Protein AF-A0A0R1E8P0-F1 (afdb_monomer_lite)

InterPro domains:
  IPR002018 Carboxylesterase, type B [PF00135] (19-187)
  IPR029058 Alpha/Beta hydrolase fold [G3DSA:3.40.50.1820] (10-187)
  IPR029058 Alpha/Beta hydrolase fold [SSF53474] (17-187)

pLDDT: mean 90.47, std 16.09, range [31.64, 98.88]

Sequence (187 aa):
MLSNKTIRDFRAHEILDSPTPLPLIVFFFGGGFEKGDPTKELHSPDYFMMRDVVVVTVSYRVGPLGFLSLNDPAVGVPGNAGLKDQLLAMQWIKENAERFNGDPKNVTAFGESAGAASVHYLMLNPRAEGLFQKAILQSGNVLCSWALCSIKNLPHRLAVNLGMESAEHVTDAMVLDFLQKLPGEKL

Structure (mmCIF, N/CA/C/O backbone):
data_AF-A0A0R1E8P0-F1
#
_entry.id   AF-A0A0R1E8P0-F1
#
loop_
_atom_site.group_PDB
_atom_site.id
_atom_site.type_symbol
_atom_site.label_atom_id
_atom_site.label_alt_id
_atom_site.label_comp_id
_atom_site.label_asym_id
_atom_site.label_entity_id
_atom_site.label_seq_id
_atom_site.pdbx_PDB_ins_code
_atom_site.Cartn_x
_atom_site.Cartn_y
_atom_site.Cartn_z
_atom_site.occupancy
_atom_site.B_iso_or_equiv
_atom_site.auth_seq_id
_atom_site.auth_comp_id
_atom_site.auth_asym_id
_atom_site.auth_atom_id
_atom_site.pdbx_PDB_model_num
ATOM 1 N N . MET A 1 1 ? -27.820 -19.616 32.598 1.00 34.56 1 MET A N 1
ATOM 2 C CA . MET A 1 1 ? -28.403 -18.980 31.399 1.00 34.56 1 MET A CA 1
ATOM 3 C C . MET A 1 1 ? -27.273 -18.682 30.429 1.00 34.56 1 MET A C 1
ATOM 5 O O . MET A 1 1 ? -26.657 -17.632 30.513 1.00 34.56 1 MET A O 1
ATOM 9 N N . LEU A 1 2 ? -26.932 -19.660 29.592 1.00 31.64 2 LEU A N 1
ATOM 10 C CA . LEU A 1 2 ? -25.998 -19.485 28.482 1.00 31.64 2 LEU A CA 1
ATOM 11 C C . LEU A 1 2 ? -26.850 -19.021 27.302 1.00 31.64 2 LEU A C 1
ATOM 13 O O . LEU A 1 2 ? -27.697 -19.779 26.832 1.00 31.64 2 LEU A O 1
ATOM 17 N N . SER A 1 3 ? -26.727 -17.753 26.911 1.00 35.44 3 SER A N 1
ATOM 18 C CA . SER A 1 3 ? -27.444 -17.252 25.745 1.00 35.44 3 SER A CA 1
ATOM 19 C C . SER A 1 3 ? -26.802 -17.840 24.491 1.00 35.44 3 SER A C 1
ATOM 21 O O . SER A 1 3 ? -25.624 -17.631 24.205 1.00 35.44 3 SER A O 1
ATOM 23 N N . ASN A 1 4 ? -27.601 -18.612 23.759 1.00 31.84 4 ASN A N 1
ATOM 24 C CA . ASN A 1 4 ? -27.304 -19.064 22.411 1.00 31.84 4 ASN A CA 1
ATOM 25 C C . ASN A 1 4 ? -27.062 -17.836 21.523 1.00 31.84 4 ASN A C 1
ATOM 27 O O . ASN A 1 4 ? -28.011 -17.210 21.053 1.00 31.84 4 ASN A O 1
ATOM 31 N N . LYS A 1 5 ? -25.796 -17.475 21.292 1.00 34.97 5 LYS A N 1
ATOM 32 C CA . LYS A 1 5 ? -25.433 -16.596 20.181 1.00 34.97 5 LYS A CA 1
ATOM 33 C C . LYS A 1 5 ? -25.419 -17.451 18.918 1.00 34.97 5 LYS A C 1
ATOM 35 O O . LYS A 1 5 ? -24.431 -18.098 18.591 1.00 34.97 5 LYS A O 1
ATOM 40 N N . THR A 1 6 ? -26.580 -17.495 18.276 1.00 33.25 6 THR A N 1
ATOM 41 C CA . THR A 1 6 ? -26.799 -17.994 16.921 1.00 33.25 6 THR A CA 1
ATOM 42 C C . THR A 1 6 ? -25.713 -17.452 15.995 1.00 33.25 6 THR A C 1
ATOM 44 O O . THR A 1 6 ? -25.455 -16.247 15.987 1.00 33.25 6 THR A O 1
ATOM 47 N N . ILE A 1 7 ? -25.083 -18.342 15.226 1.00 38.56 7 ILE A N 1
ATOM 48 C CA . ILE A 1 7 ? -24.220 -17.990 14.095 1.00 38.56 7 ILE A CA 1
ATOM 49 C C . ILE A 1 7 ? -25.080 -17.140 13.156 1.00 38.56 7 ILE A C 1
ATOM 51 O O . ILE A 1 7 ? -26.024 -17.650 12.553 1.00 38.56 7 ILE A O 1
ATOM 55 N N . ARG A 1 8 ? -24.828 -15.827 13.121 1.00 37.25 8 ARG A N 1
ATOM 56 C CA . ARG A 1 8 ? -25.512 -14.924 12.198 1.00 37.25 8 ARG A C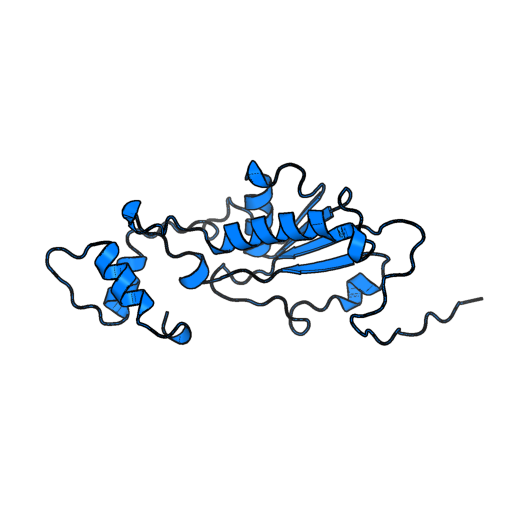A 1
ATOM 57 C C . ARG A 1 8 ? -24.945 -15.171 10.806 1.00 37.25 8 ARG A C 1
ATOM 59 O O . ARG A 1 8 ? -23.736 -15.133 10.599 1.00 37.25 8 ARG A O 1
ATOM 66 N N . ASP A 1 9 ? -25.850 -15.485 9.895 1.00 35.41 9 ASP A N 1
ATOM 67 C CA . ASP A 1 9 ? -25.618 -15.612 8.465 1.00 35.41 9 ASP A CA 1
ATOM 68 C C . ASP A 1 9 ? -25.221 -14.225 7.925 1.00 35.41 9 ASP A C 1
ATOM 70 O O . ASP A 1 9 ? -26.011 -13.280 7.970 1.00 35.41 9 ASP A O 1
ATOM 74 N N . PHE A 1 10 ? -23.961 -14.054 7.521 1.00 48.06 10 PHE A N 1
ATOM 75 C CA . PHE A 1 10 ? -23.413 -12.748 7.152 1.00 48.06 10 PHE A CA 1
ATOM 76 C C . PHE A 1 10 ? -23.774 -12.403 5.705 1.00 48.06 10 PHE A C 1
ATOM 78 O O . PHE A 1 10 ? -23.065 -12.749 4.760 1.00 48.06 10 PHE A O 1
ATOM 85 N N . ARG A 1 11 ? -24.863 -11.652 5.534 1.00 33.72 11 ARG A N 1
ATOM 86 C CA . ARG A 1 11 ? -25.070 -10.811 4.348 1.00 33.72 11 ARG A CA 1
ATOM 87 C C . ARG A 1 11 ? -24.434 -9.446 4.603 1.00 33.72 11 ARG A C 1
ATOM 89 O O . ARG A 1 11 ? -24.612 -8.878 5.675 1.00 33.72 11 ARG A O 1
ATOM 96 N N . ALA A 1 12 ? -23.749 -8.890 3.607 1.00 44.19 12 ALA A N 1
ATOM 97 C CA . ALA A 1 12 ? -23.060 -7.593 3.641 1.00 44.19 12 ALA A CA 1
ATOM 98 C C . ALA A 1 12 ? -23.985 -6.351 3.788 1.00 44.19 12 ALA A C 1
ATOM 100 O O . ALA A 1 12 ? -23.648 -5.266 3.320 1.00 44.19 12 ALA A O 1
ATOM 101 N N . HIS A 1 13 ? -25.166 -6.493 4.400 1.00 41.41 13 HIS A N 1
ATOM 102 C CA . HIS A 1 13 ? -26.216 -5.469 4.429 1.00 41.41 13 HIS A CA 1
ATOM 103 C C . HIS A 1 13 ? -26.799 -5.166 5.817 1.00 41.41 13 HIS A C 1
ATOM 105 O O . HIS A 1 13 ? -27.687 -4.323 5.909 1.00 41.41 13 HIS A O 1
ATOM 111 N N . GLU A 1 14 ? -26.308 -5.780 6.895 1.00 54.47 14 GLU A N 1
ATOM 112 C CA . GLU A 1 14 ? -26.708 -5.391 8.253 1.00 54.47 14 GLU A CA 1
ATOM 113 C C . GLU A 1 14 ? -25.653 -4.464 8.865 1.00 54.47 14 GLU A C 1
ATOM 115 O O . GLU A 1 14 ? -24.508 -4.855 9.085 1.00 54.47 14 GLU A O 1
ATOM 120 N N . ILE A 1 15 ? -26.041 -3.211 9.124 1.00 58.28 15 ILE A N 1
ATOM 121 C CA . ILE A 1 15 ? -25.265 -2.294 9.966 1.00 58.28 15 ILE A CA 1
ATOM 122 C C . ILE A 1 15 ? -25.125 -2.967 11.336 1.00 58.28 15 ILE A C 1
ATOM 124 O O . ILE A 1 15 ? -26.124 -3.406 11.906 1.00 58.28 15 ILE A O 1
ATOM 128 N N . LEU A 1 16 ? -23.896 -3.080 11.847 1.00 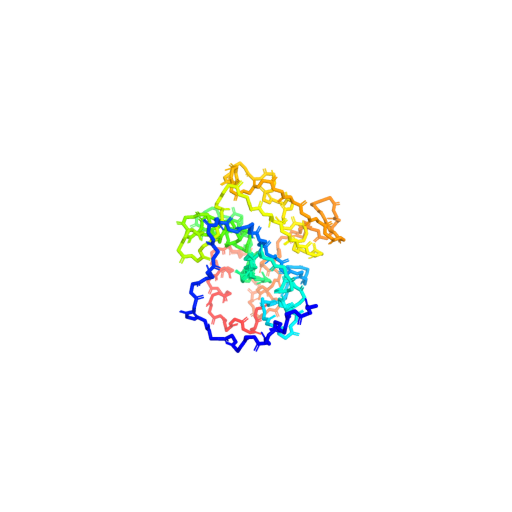66.94 16 LEU A N 1
ATOM 129 C CA . LEU A 1 16 ? -23.634 -3.715 13.139 1.00 66.94 16 LEU A CA 1
ATOM 130 C C . LEU A 1 16 ? -24.419 -2.985 14.234 1.00 66.94 16 LEU A C 1
ATOM 132 O O . LEU A 1 16 ? -24.163 -1.815 14.508 1.00 66.94 16 LEU A O 1
ATOM 136 N N . ASP A 1 17 ? -25.374 -3.679 14.850 1.00 70.12 17 ASP A N 1
ATOM 137 C CA . ASP A 1 17 ? -26.243 -3.137 15.896 1.00 70.12 17 ASP A CA 1
ATOM 138 C C . ASP A 1 17 ? -25.484 -3.086 17.233 1.00 70.12 17 ASP A C 1
ATOM 140 O O . ASP A 1 17 ? -25.504 -4.025 18.031 1.00 70.12 17 ASP A O 1
ATOM 144 N N . SER A 1 18 ? -24.720 -2.008 17.425 1.00 81.00 18 SER A N 1
ATOM 145 C CA . SER A 1 18 ? -24.004 -1.689 18.662 1.00 81.00 18 SER A CA 1
ATOM 146 C C . SER A 1 18 ? -24.311 -0.245 19.067 1.00 81.00 18 SER A C 1
ATOM 148 O O . SER A 1 18 ? -24.234 0.642 18.213 1.00 81.00 18 SER A O 1
ATOM 150 N N . PRO A 1 19 ? -24.607 0.024 20.356 1.00 82.56 19 PRO A N 1
ATOM 151 C CA . PRO A 1 19 ? -24.938 1.365 20.844 1.00 82.56 19 PRO A CA 1
ATOM 152 C C . PRO A 1 19 ? -23.750 2.335 20.805 1.00 82.56 19 PRO A C 1
ATOM 154 O O . PRO A 1 19 ? -23.946 3.547 20.874 1.00 82.56 19 PRO A O 1
ATOM 157 N N . THR A 1 20 ? -22.522 1.818 20.713 1.00 90.94 20 THR A N 1
ATOM 158 C CA . THR A 1 20 ? -21.299 2.614 20.567 1.00 90.94 20 THR A CA 1
ATOM 159 C C . THR A 1 20 ? -20.519 2.181 19.326 1.00 90.94 20 THR A C 1
ATOM 161 O O . THR A 1 20 ? -20.434 0.969 19.086 1.00 90.94 20 THR A O 1
ATOM 164 N N . PRO A 1 21 ? -19.895 3.125 18.593 1.00 94.94 21 PRO A N 1
ATOM 165 C CA . PRO A 1 21 ? -19.008 2.804 17.480 1.00 94.94 21 PRO A CA 1
ATOM 166 C C . PRO A 1 21 ? -17.915 1.808 17.883 1.00 94.94 21 PRO A C 1
ATOM 168 O O . PRO A 1 21 ? -17.340 1.896 18.971 1.00 94.94 21 PRO A O 1
ATOM 171 N N . LEU A 1 22 ? -17.654 0.834 17.015 1.00 96.44 22 LEU A N 1
ATOM 172 C CA . LEU A 1 22 ? -16.778 -0.297 17.298 1.00 96.44 22 LEU A CA 1
ATOM 173 C C . LEU A 1 22 ? -15.320 -0.010 16.902 1.00 96.44 22 LEU A C 1
ATOM 175 O O . LEU A 1 22 ? -15.078 0.678 15.907 1.00 96.44 22 LEU A O 1
ATOM 179 N N . PRO A 1 23 ? -14.325 -0.574 17.614 1.00 97.38 23 PRO A N 1
ATOM 180 C CA . PRO A 1 23 ? -12.928 -0.493 17.202 1.00 97.38 23 PRO A CA 1
ATOM 181 C C . PRO A 1 23 ? -12.715 -1.059 15.792 1.00 97.38 23 PRO A C 1
ATOM 183 O O . PRO A 1 23 ? -13.260 -2.111 15.444 1.00 97.38 23 PRO A O 1
ATOM 186 N N . LEU A 1 24 ? -11.876 -0.382 15.010 1.00 98.00 24 LEU A N 1
ATOM 187 C CA . LEU A 1 24 ? -11.520 -0.773 13.647 1.00 98.00 24 LEU A CA 1
ATOM 188 C C . LEU A 1 24 ? -10.178 -1.503 13.622 1.00 98.00 24 LEU A C 1
ATOM 190 O O . LEU A 1 24 ? -9.187 -1.019 14.172 1.00 98.00 24 LEU A O 1
ATOM 194 N N . ILE A 1 25 ? -10.127 -2.638 12.931 1.00 98.31 25 ILE A N 1
ATOM 195 C CA . ILE A 1 25 ? -8.899 -3.357 12.591 1.00 98.31 25 ILE A CA 1
ATOM 196 C C . ILE A 1 25 ? -8.763 -3.330 11.072 1.00 98.31 25 ILE A C 1
ATOM 198 O O . ILE A 1 25 ? -9.569 -3.928 10.363 1.00 98.31 25 ILE A O 1
ATOM 202 N N . VAL A 1 26 ? -7.739 -2.643 10.574 1.00 98.50 26 VAL A N 1
ATOM 203 C CA . VAL A 1 26 ? -7.427 -2.579 9.144 1.00 98.50 26 VAL A CA 1
ATOM 204 C C . VAL A 1 26 ? -6.236 -3.479 8.869 1.00 98.50 26 VAL A C 1
ATOM 206 O O . VAL A 1 26 ? -5.137 -3.216 9.357 1.00 98.50 26 VAL A O 1
ATOM 209 N N . PHE A 1 27 ? -6.468 -4.547 8.114 1.00 98.56 27 PHE A N 1
ATOM 210 C CA . PHE A 1 27 ? -5.477 -5.564 7.809 1.00 98.56 27 PHE A CA 1
ATOM 211 C C . PHE A 1 27 ? -4.876 -5.384 6.411 1.00 98.56 27 PHE A C 1
ATOM 213 O O . PHE A 1 27 ? -5.596 -5.335 5.408 1.00 98.56 27 PHE A O 1
ATOM 220 N N . PHE A 1 28 ? -3.545 -5.360 6.357 1.00 98.62 28 PHE A N 1
ATOM 221 C CA . PHE A 1 28 ? -2.742 -5.394 5.139 1.00 98.62 28 PHE A CA 1
ATOM 222 C C . PHE A 1 28 ? -2.072 -6.763 5.008 1.00 98.62 28 PHE A C 1
ATOM 224 O O . PHE A 1 28 ? -1.298 -7.168 5.880 1.00 98.62 28 PHE A O 1
ATOM 231 N N . PHE A 1 29 ? -2.354 -7.468 3.912 1.00 98.44 29 PHE A N 1
ATOM 232 C CA . PHE A 1 29 ? -1.769 -8.782 3.642 1.00 98.44 29 PHE A CA 1
ATOM 233 C C . PHE A 1 29 ? -0.268 -8.699 3.310 1.00 98.44 29 PHE A C 1
ATOM 235 O O . PHE A 1 29 ? 0.238 -7.649 2.902 1.00 98.44 29 PHE A O 1
ATOM 242 N N . GLY A 1 30 ? 0.441 -9.816 3.511 1.00 98.19 30 GLY A N 1
ATOM 243 C CA . GLY A 1 30 ? 1.868 -9.992 3.220 1.00 98.19 30 GLY A CA 1
ATOM 244 C C . GLY A 1 30 ? 2.159 -10.327 1.753 1.00 98.19 30 GLY A C 1
ATOM 245 O O . GLY A 1 30 ? 1.547 -9.781 0.852 1.00 98.19 30 GLY A O 1
ATOM 246 N N . GLY A 1 31 ? 3.119 -11.219 1.487 1.00 97.31 31 GLY A N 1
ATOM 247 C CA . GLY A 1 31 ? 3.426 -11.661 0.111 1.00 97.31 31 GLY A CA 1
ATOM 248 C C . GLY A 1 31 ? 4.550 -10.894 -0.596 1.00 97.31 31 GLY A C 1
ATOM 249 O O . GLY A 1 31 ? 4.635 -10.882 -1.823 1.00 97.31 31 GLY A O 1
ATOM 250 N N . GLY A 1 32 ? 5.444 -10.281 0.185 1.00 97.12 32 GLY A N 1
ATOM 251 C CA . GLY A 1 32 ? 6.700 -9.691 -0.292 1.00 97.12 32 GLY A CA 1
ATOM 252 C C . GLY A 1 32 ? 6.548 -8.496 -1.230 1.00 97.12 32 GLY A C 1
ATOM 253 O O . GLY A 1 32 ? 7.498 -8.197 -1.935 1.00 97.12 32 GLY A O 1
ATOM 254 N N . PHE A 1 33 ? 5.377 -7.848 -1.256 1.00 97.81 33 PHE A N 1
ATOM 255 C CA . PHE A 1 33 ? 4.999 -6.822 -2.238 1.00 97.81 33 PHE A CA 1
ATOM 256 C C . PHE A 1 33 ? 4.860 -7.320 -3.682 1.00 97.81 33 PHE A C 1
ATOM 258 O O . PHE A 1 33 ? 4.582 -6.514 -4.561 1.00 97.81 33 PHE A O 1
ATOM 265 N N . GLU A 1 34 ? 4.983 -8.625 -3.927 1.00 95.62 34 GLU A N 1
ATOM 266 C CA . GLU A 1 34 ? 4.929 -9.236 -5.264 1.00 95.62 34 GLU A CA 1
ATOM 267 C C . GLU A 1 34 ? 3.592 -9.936 -5.536 1.00 95.62 34 GLU A C 1
ATOM 269 O O . GLU A 1 34 ? 3.150 -10.037 -6.677 1.00 95.62 34 GLU A O 1
ATOM 274 N N . LYS A 1 35 ? 2.931 -10.428 -4.485 1.00 95.19 35 LYS A N 1
ATOM 275 C CA . LYS A 1 35 ? 1.682 -11.193 -4.571 1.00 95.19 35 LYS A CA 1
ATOM 276 C C . LYS A 1 35 ? 0.845 -11.043 -3.304 1.00 95.19 35 LYS A C 1
ATOM 278 O O . LYS A 1 35 ? 1.328 -10.529 -2.301 1.00 95.19 35 LYS A O 1
ATOM 283 N N . GLY A 1 36 ? -0.367 -11.583 -3.345 1.00 95.19 36 GLY A N 1
ATOM 284 C CA . GLY A 1 36 ? -1.297 -11.641 -2.221 1.00 95.19 36 GLY A CA 1
ATOM 285 C C . GLY A 1 36 ? -2.652 -11.056 -2.593 1.00 95.19 36 GLY A C 1
ATOM 286 O O . GLY A 1 36 ? -2.825 -10.486 -3.671 1.00 95.19 36 GLY A O 1
ATOM 287 N N . ASP A 1 37 ? -3.614 -11.226 -1.702 1.00 92.94 37 ASP A N 1
ATOM 288 C CA . ASP A 1 37 ? -4.995 -10.814 -1.900 1.00 92.94 37 ASP A CA 1
ATOM 289 C C . ASP A 1 37 ? -5.667 -10.610 -0.530 1.00 92.94 37 ASP A C 1
ATOM 291 O O . ASP A 1 37 ? -5.156 -11.105 0.471 1.00 92.94 37 ASP A O 1
ATOM 295 N N . PRO A 1 38 ? -6.781 -9.863 -0.433 1.00 93.50 38 PRO A N 1
ATOM 296 C CA . PRO A 1 38 ? -7.481 -9.636 0.833 1.00 93.50 38 PRO A CA 1
ATOM 297 C C . PRO A 1 38 ? -8.616 -10.646 1.079 1.00 93.50 38 PRO A C 1
ATOM 299 O O . PRO A 1 38 ? -9.530 -10.349 1.856 1.00 93.50 38 PRO A O 1
ATOM 302 N N . THR A 1 39 ? -8.644 -11.769 0.354 1.00 92.69 39 THR A N 1
ATOM 303 C CA . THR A 1 39 ? -9.821 -12.639 0.296 1.00 92.69 39 THR A CA 1
ATOM 304 C C . THR A 1 39 ? -10.045 -13.392 1.603 1.00 92.69 39 THR A C 1
ATOM 306 O O . THR A 1 39 ? -9.137 -13.579 2.419 1.00 92.69 39 THR A O 1
ATOM 309 N N . LYS A 1 40 ? -11.286 -13.841 1.817 1.00 90.56 40 LYS A N 1
ATOM 310 C CA . LYS A 1 40 ? -11.661 -14.596 3.016 1.00 90.56 40 LYS A CA 1
ATOM 311 C C . LYS A 1 40 ? -10.936 -15.944 3.073 1.00 90.56 40 LYS A C 1
ATOM 313 O O . LYS A 1 40 ? -10.644 -16.431 4.161 1.00 90.56 40 LYS A O 1
ATOM 318 N N . GLU A 1 41 ? -10.645 -16.530 1.919 1.00 91.88 41 GLU A N 1
ATOM 319 C CA . GLU A 1 41 ? -9.969 -17.813 1.763 1.00 91.88 41 GLU A CA 1
ATOM 320 C C . GLU A 1 41 ? -8.594 -17.810 2.442 1.00 91.88 41 GLU A C 1
ATOM 322 O O . GLU A 1 41 ? -8.240 -18.784 3.105 1.00 91.88 41 GLU A O 1
ATOM 327 N N . LEU A 1 42 ? -7.847 -16.706 2.327 1.00 90.38 42 LEU A N 1
ATOM 328 C CA . LEU A 1 42 ? -6.542 -16.539 2.973 1.00 90.38 42 LEU A CA 1
ATOM 329 C C . LEU A 1 42 ? -6.612 -15.797 4.315 1.00 90.38 42 LEU A C 1
ATOM 331 O O . LEU A 1 42 ? -5.827 -16.078 5.222 1.00 90.38 42 LEU A O 1
ATOM 335 N N . HIS A 1 43 ? -7.529 -14.839 4.447 1.00 91.75 43 HIS A N 1
ATOM 336 C CA . HIS A 1 43 ? -7.570 -13.886 5.558 1.00 91.75 43 HIS A CA 1
ATOM 337 C C . HIS A 1 43 ? -8.951 -13.829 6.208 1.00 91.75 43 HIS A C 1
ATOM 339 O O . HIS A 1 43 ? -9.526 -12.757 6.405 1.00 91.75 43 HIS A O 1
ATOM 345 N N . SER A 1 44 ? -9.496 -15.002 6.541 1.00 92.00 44 SER A N 1
ATOM 346 C CA . SER A 1 44 ? -10.837 -15.095 7.111 1.00 92.00 44 SER A CA 1
ATOM 347 C C . SER A 1 44 ? -10.983 -14.252 8.386 1.00 92.00 44 SER A C 1
ATOM 349 O O . SER A 1 44 ? -10.206 -14.421 9.333 1.00 92.00 44 SER A O 1
ATOM 351 N N . PRO A 1 45 ? -12.009 -13.383 8.467 1.00 91.31 45 PRO A N 1
ATOM 352 C CA . PRO A 1 45 ? -12.263 -12.587 9.658 1.00 91.31 45 PRO A CA 1
ATOM 353 C C . PRO A 1 45 ? -12.977 -13.387 10.759 1.00 91.31 45 PRO A C 1
ATOM 355 O O . PRO A 1 45 ? -13.197 -12.840 11.835 1.00 91.31 45 PRO A O 1
ATOM 358 N N . ASP A 1 46 ? -13.345 -14.654 10.529 1.00 91.56 46 ASP A N 1
ATOM 359 C CA . ASP A 1 46 ? -14.274 -15.413 11.384 1.00 91.56 46 ASP A CA 1
ATOM 360 C C . ASP A 1 46 ? -13.859 -15.434 12.870 1.00 91.56 46 ASP A C 1
ATOM 362 O O . ASP A 1 46 ? -14.702 -15.289 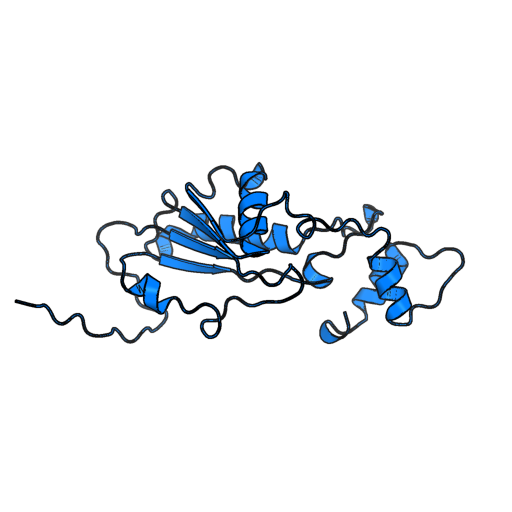13.756 1.00 91.56 46 ASP A O 1
ATOM 366 N N . TYR A 1 47 ? -12.558 -15.529 13.167 1.00 92.75 47 TYR A N 1
ATOM 367 C CA . TYR A 1 47 ? -12.062 -15.475 14.549 1.00 92.75 47 TYR A CA 1
ATOM 368 C C . TYR A 1 47 ? -12.147 -14.077 15.174 1.00 92.75 47 TYR A C 1
ATOM 370 O O . TYR A 1 47 ? -12.422 -13.954 16.369 1.00 92.75 47 TYR A O 1
ATOM 378 N N . PHE A 1 48 ? -11.951 -13.017 14.388 1.00 91.88 48 PHE A N 1
ATOM 379 C CA . PHE A 1 48 ? -12.148 -11.644 14.858 1.00 91.88 48 PHE A CA 1
ATOM 380 C C . PHE A 1 48 ? -13.628 -11.333 15.081 1.00 91.88 48 PHE A C 1
ATOM 382 O O . PHE A 1 48 ? -13.953 -10.635 16.036 1.00 91.88 48 PHE A O 1
ATOM 389 N N . MET A 1 49 ? -14.523 -11.912 14.275 1.00 88.12 49 MET A N 1
ATOM 390 C CA . MET A 1 49 ? -15.978 -11.751 14.414 1.00 88.12 49 MET A CA 1
ATOM 391 C C . MET A 1 49 ? -16.543 -12.378 15.701 1.00 88.12 49 MET A C 1
ATOM 393 O O . MET A 1 49 ? -17.703 -12.166 16.042 1.00 88.12 49 MET A O 1
ATOM 397 N N . MET A 1 50 ? -15.726 -13.096 16.482 1.00 91.44 50 MET A N 1
ATOM 398 C CA . MET A 1 50 ? -16.055 -13.487 17.860 1.00 91.44 50 MET A CA 1
ATOM 399 C C . MET A 1 50 ? -15.933 -12.331 18.874 1.00 91.44 50 MET A C 1
ATOM 401 O O . MET A 1 50 ? -16.072 -12.550 20.085 1.00 91.44 50 MET A O 1
ATOM 405 N N . ARG A 1 51 ? -15.586 -11.126 18.420 1.00 93.06 51 ARG A N 1
ATOM 406 C CA . ARG A 1 51 ? -15.458 -9.898 19.209 1.00 93.06 51 ARG A CA 1
ATOM 407 C C . ARG A 1 51 ? -16.230 -8.774 18.524 1.00 93.06 51 ARG A C 1
ATOM 409 O O . ARG A 1 51 ? -16.434 -8.806 17.316 1.00 93.06 51 ARG A O 1
ATOM 416 N N . ASP A 1 52 ? -16.607 -7.768 19.304 1.00 93.44 52 ASP A N 1
ATOM 417 C CA . ASP A 1 52 ? -17.304 -6.582 18.806 1.00 93.44 52 ASP A CA 1
ATOM 418 C C . ASP A 1 52 ? -16.286 -5.616 18.172 1.00 93.44 52 ASP A C 1
ATOM 420 O O . ASP A 1 52 ? -15.811 -4.670 18.799 1.00 93.44 52 ASP A O 1
ATOM 424 N N . VAL A 1 53 ? -15.881 -5.922 16.939 1.00 94.44 53 VAL A N 1
ATOM 425 C CA . VAL A 1 53 ? -14.914 -5.153 16.144 1.00 94.44 53 VAL A 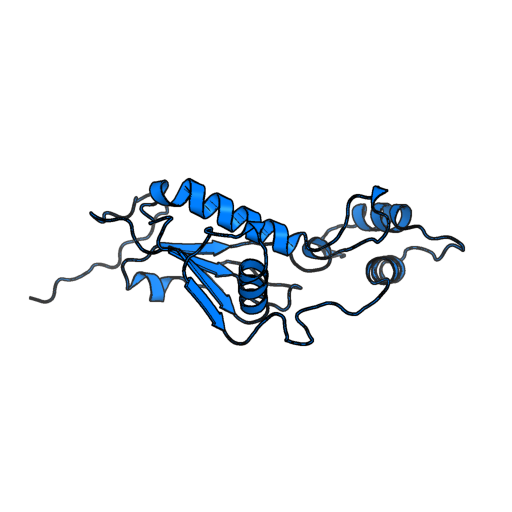CA 1
ATOM 426 C C . VAL A 1 53 ? -15.352 -5.097 14.686 1.00 94.44 53 VAL A C 1
ATOM 428 O O . VAL A 1 53 ? -16.019 -6.005 14.194 1.00 94.44 53 VAL A O 1
ATOM 431 N N . VAL A 1 54 ? -14.913 -4.063 13.971 1.00 95.56 54 VAL A N 1
ATOM 432 C CA . VAL A 1 54 ? -14.988 -4.023 12.507 1.00 95.56 54 VAL A CA 1
ATOM 433 C C . VAL A 1 54 ? -13.631 -4.409 11.937 1.00 95.56 54 VAL A C 1
ATOM 435 O O . VAL A 1 54 ? -12.617 -3.804 12.283 1.00 95.56 54 VAL A O 1
ATOM 438 N N . VAL A 1 55 ? -13.608 -5.398 11.046 1.00 95.88 55 VAL A N 1
ATOM 439 C CA . VAL A 1 55 ? -12.396 -5.809 10.328 1.00 95.88 55 VAL A CA 1
ATOM 440 C C . VAL A 1 55 ? -12.504 -5.384 8.872 1.00 95.88 55 VAL A C 1
ATOM 442 O O . VAL A 1 55 ? -13.490 -5.692 8.208 1.00 95.88 55 VAL A O 1
ATOM 445 N N . VAL A 1 56 ? -11.475 -4.702 8.378 1.00 96.62 56 VAL A N 1
ATOM 446 C CA . VAL A 1 56 ? -11.348 -4.290 6.978 1.00 96.62 56 VAL A CA 1
ATOM 447 C C . VAL A 1 56 ? -10.076 -4.906 6.406 1.00 96.62 56 VAL A C 1
ATOM 449 O O . VAL A 1 56 ? -8.989 -4.630 6.908 1.00 96.62 56 VAL A O 1
ATOM 452 N N . THR A 1 57 ? -10.185 -5.729 5.364 1.00 96.31 57 THR A N 1
ATOM 453 C CA . THR A 1 57 ? -9.030 -6.255 4.619 1.00 96.31 57 THR A CA 1
ATOM 454 C C . THR A 1 57 ? -8.810 -5.412 3.364 1.00 96.31 57 THR A C 1
ATOM 456 O O . THR A 1 57 ? -9.750 -5.123 2.624 1.00 96.31 57 THR A O 1
ATOM 459 N N . VAL A 1 58 ? -7.577 -4.951 3.139 1.00 97.12 58 VAL A N 1
ATOM 460 C CA . VAL A 1 58 ? -7.277 -3.962 2.089 1.00 97.12 58 VAL A CA 1
ATOM 461 C C . VAL A 1 58 ? -6.527 -4.595 0.920 1.00 97.12 58 VAL A C 1
ATOM 463 O O . VAL A 1 58 ? -5.430 -5.121 1.095 1.00 97.12 58 VAL A O 1
ATOM 466 N N . SER A 1 59 ? -7.090 -4.469 -0.287 1.00 97.00 59 SER A N 1
ATOM 467 C CA . SER A 1 59 ? -6.368 -4.666 -1.552 1.00 97.00 59 SER A CA 1
ATOM 468 C C . SER A 1 59 ? -5.408 -3.515 -1.831 1.00 97.00 59 SER A C 1
ATOM 470 O O . SER A 1 59 ? -5.777 -2.350 -1.699 1.00 97.00 59 SER A O 1
ATOM 472 N N . TYR A 1 60 ? -4.211 -3.834 -2.313 1.00 98.56 60 TYR A N 1
ATOM 473 C CA . TYR A 1 60 ? -3.274 -2.865 -2.877 1.00 98.56 60 TYR A CA 1
ATOM 474 C C . TYR A 1 60 ? -2.515 -3.496 -4.047 1.00 98.56 60 TYR A C 1
ATOM 476 O O . TYR A 1 60 ? -2.393 -4.721 -4.117 1.00 98.56 60 TYR A O 1
ATOM 484 N N . ARG A 1 61 ? -2.031 -2.678 -4.991 1.00 98.38 61 ARG A N 1
ATOM 485 C CA . ARG A 1 61 ? -1.257 -3.196 -6.127 1.00 98.38 61 ARG A CA 1
ATOM 486 C C . ARG A 1 61 ? 0.069 -3.797 -5.662 1.00 98.38 61 ARG A C 1
ATOM 488 O O . ARG A 1 61 ? 0.758 -3.221 -4.822 1.00 98.38 61 ARG A O 1
ATOM 495 N N . VAL A 1 62 ? 0.439 -4.914 -6.275 1.00 97.69 62 VAL A N 1
ATOM 496 C CA . VAL A 1 62 ? 1.670 -5.676 -6.024 1.00 97.69 62 VAL A CA 1
ATOM 497 C C . VAL A 1 62 ? 2.501 -5.803 -7.305 1.00 97.69 62 VAL A C 1
ATOM 499 O O . VAL A 1 62 ? 2.046 -5.426 -8.388 1.00 97.69 62 VAL A O 1
ATOM 502 N N . GLY A 1 63 ? 3.732 -6.289 -7.173 1.00 96.06 63 GLY A N 1
ATOM 503 C CA . GLY A 1 63 ? 4.675 -6.500 -8.263 1.00 96.06 63 GLY A CA 1
ATOM 504 C C . GLY A 1 63 ? 5.003 -5.213 -9.023 1.00 96.06 63 GLY A C 1
ATOM 505 O O . GLY A 1 63 ? 4.873 -4.106 -8.478 1.00 96.06 63 GLY A O 1
ATOM 506 N N . PRO A 1 64 ? 5.374 -5.315 -10.311 1.00 95.75 64 PRO A N 1
ATOM 507 C CA . PRO A 1 64 ? 5.631 -4.147 -11.149 1.00 95.75 64 PRO A CA 1
ATOM 508 C C . PRO A 1 64 ? 4.436 -3.186 -11.203 1.00 95.75 64 PRO A C 1
ATOM 510 O O . PRO A 1 64 ? 4.617 -1.973 -11.160 1.00 95.75 64 PRO A O 1
ATOM 513 N N . LEU A 1 65 ? 3.202 -3.694 -11.185 1.00 96.81 65 LEU A N 1
ATOM 514 C CA . LEU A 1 65 ? 1.997 -2.857 -11.215 1.00 96.81 65 LEU A CA 1
ATOM 515 C C . LEU A 1 65 ? 1.860 -1.940 -9.986 1.00 96.81 65 LEU A C 1
ATOM 517 O O . LEU A 1 65 ? 1.256 -0.868 -10.079 1.00 96.81 65 LEU A O 1
ATOM 521 N N . GLY A 1 66 ? 2.408 -2.349 -8.839 1.00 97.38 66 GLY A N 1
ATOM 522 C CA . GLY A 1 66 ? 2.406 -1.567 -7.602 1.00 97.38 66 GLY A CA 1
ATOM 523 C C . GLY A 1 66 ? 3.695 -0.791 -7.340 1.00 97.38 66 GLY A C 1
ATOM 524 O O . GLY A 1 66 ? 3.659 0.240 -6.665 1.00 97.38 66 GLY A O 1
ATOM 525 N N . PHE A 1 67 ? 4.832 -1.262 -7.848 1.00 97.12 67 PHE A N 1
ATOM 526 C CA . PHE A 1 67 ? 6.144 -0.812 -7.375 1.00 97.12 67 PHE A CA 1
ATOM 527 C C . PHE A 1 67 ? 7.141 -0.447 -8.485 1.00 97.12 67 PHE A C 1
ATOM 529 O O . PHE A 1 67 ? 8.286 -0.118 -8.171 1.00 97.12 67 PHE A O 1
ATOM 536 N N . LEU A 1 68 ? 6.726 -0.411 -9.761 1.00 96.00 68 LEU A N 1
ATOM 537 C CA . LEU A 1 68 ? 7.553 0.151 -10.837 1.00 96.00 68 LEU A CA 1
ATOM 538 C C . LEU A 1 68 ? 7.929 1.605 -10.516 1.00 96.00 68 LEU A C 1
ATOM 540 O O . LEU A 1 68 ? 7.063 2.412 -10.175 1.00 96.00 68 LEU A O 1
ATOM 544 N N . SER A 1 69 ? 9.213 1.938 -10.644 1.00 96.12 69 SER A N 1
ATOM 545 C CA . SER A 1 69 ? 9.751 3.275 -10.377 1.00 96.12 69 SER A CA 1
ATOM 546 C C . SER A 1 69 ? 10.735 3.676 -11.468 1.00 96.12 69 SER A C 1
ATOM 548 O O . SER A 1 69 ? 11.733 2.985 -11.673 1.00 96.12 69 SER A O 1
ATOM 550 N N . LEU A 1 70 ? 10.442 4.773 -12.160 1.00 95.50 70 LEU A N 1
ATOM 551 C CA . LEU A 1 70 ? 11.260 5.375 -13.209 1.00 95.50 70 LEU A CA 1
ATOM 552 C C . LEU A 1 70 ? 11.867 6.684 -12.686 1.00 95.50 70 LEU A C 1
ATOM 554 O O . LEU A 1 70 ? 11.272 7.367 -11.850 1.00 95.50 70 LEU A O 1
ATOM 558 N N . ASN A 1 71 ? 13.076 7.004 -13.141 1.00 94.00 71 ASN A N 1
ATOM 559 C CA . ASN A 1 71 ? 13.841 8.146 -12.645 1.00 94.00 71 ASN A CA 1
ATOM 560 C C . ASN A 1 71 ? 13.401 9.457 -13.298 1.00 94.00 71 ASN A C 1
ATOM 562 O O . ASN A 1 71 ? 13.482 10.502 -12.655 1.00 94.00 71 ASN A O 1
ATOM 566 N N . ASP A 1 72 ? 12.966 9.410 -14.560 1.00 95.44 72 ASP A N 1
ATOM 567 C CA . ASP A 1 72 ? 12.468 10.580 -15.273 1.00 95.44 72 ASP A CA 1
ATOM 568 C C . ASP A 1 72 ? 11.146 11.063 -14.644 1.00 95.44 72 ASP A C 1
ATOM 570 O O . ASP A 1 72 ? 10.116 10.389 -14.746 1.00 95.44 72 ASP A O 1
ATOM 574 N N . PRO A 1 73 ? 11.114 12.239 -13.994 1.00 95.25 73 PRO A N 1
ATOM 575 C CA . PRO A 1 73 ? 9.880 12.743 -13.406 1.00 95.25 73 PRO A CA 1
ATOM 576 C C . PRO A 1 73 ? 8.804 13.046 -14.461 1.00 95.25 73 PRO A C 1
ATOM 578 O O . PRO A 1 73 ? 7.622 13.052 -14.116 1.00 95.25 73 PRO A O 1
ATOM 581 N N . ALA A 1 74 ? 9.174 13.269 -15.731 1.00 96.94 74 ALA A N 1
ATOM 582 C CA . ALA A 1 74 ? 8.234 13.596 -16.801 1.00 96.94 74 ALA A CA 1
ATOM 583 C C . ALA A 1 74 ? 7.284 12.438 -17.139 1.00 96.94 74 ALA A C 1
ATOM 585 O O . ALA A 1 74 ? 6.170 12.687 -17.600 1.00 96.94 74 ALA A O 1
ATOM 586 N N . VAL A 1 75 ? 7.678 11.186 -16.870 1.00 96.75 75 VAL A N 1
ATOM 587 C CA . VAL A 1 75 ? 6.814 10.019 -17.116 1.00 96.75 75 VAL A CA 1
ATOM 588 C C . VAL A 1 75 ? 5.817 9.752 -15.985 1.00 96.75 75 VAL A C 1
ATOM 590 O O . VAL A 1 75 ? 4.910 8.940 -16.142 1.00 96.75 75 VAL A O 1
ATOM 593 N N . GLY A 1 76 ? 5.954 10.423 -14.835 1.00 96.38 76 GLY A N 1
ATOM 594 C CA . GLY A 1 76 ? 4.969 10.353 -13.753 1.00 96.38 76 GLY A CA 1
ATOM 595 C C . GLY A 1 76 ? 4.901 9.015 -13.004 1.00 96.38 76 GLY A C 1
ATOM 596 O O . GLY A 1 76 ? 3.898 8.745 -12.342 1.00 96.38 76 GLY A O 1
ATOM 597 N N . VAL A 1 77 ? 5.956 8.190 -13.047 1.00 97.19 77 VAL A N 1
ATOM 598 C CA . VAL A 1 77 ? 6.021 6.882 -12.360 1.00 97.19 77 VAL A CA 1
ATOM 599 C C . VAL A 1 77 ? 7.103 6.879 -11.266 1.00 97.19 77 VAL A C 1
ATOM 601 O O . VAL A 1 77 ? 8.112 6.195 -11.390 1.00 97.19 77 VAL A O 1
ATOM 604 N N . PRO A 1 78 ? 6.922 7.618 -10.154 1.00 95.75 78 PRO A N 1
ATOM 605 C CA . PRO A 1 78 ? 7.939 7.758 -9.105 1.00 95.75 78 PRO A CA 1
ATOM 606 C C . PRO A 1 78 ? 8.003 6.565 -8.126 1.00 95.75 78 PRO A C 1
ATOM 608 O O . PRO A 1 78 ? 8.584 6.685 -7.049 1.00 95.75 78 PRO A O 1
ATOM 611 N N . GLY A 1 79 ? 7.323 5.452 -8.419 1.00 96.00 79 GLY A N 1
ATOM 612 C CA . GLY A 1 79 ? 7.253 4.294 -7.527 1.00 96.00 79 GLY A CA 1
ATOM 613 C C . GLY A 1 79 ? 6.192 4.359 -6.428 1.00 96.00 79 GLY A C 1
ATOM 614 O O . GLY A 1 79 ? 5.417 5.321 -6.295 1.00 96.00 79 GLY A O 1
ATOM 615 N N . ASN A 1 80 ? 6.176 3.289 -5.626 1.00 97.31 80 ASN A N 1
ATOM 616 C CA . ASN A 1 80 ? 5.356 3.112 -4.424 1.00 97.31 80 ASN A CA 1
ATOM 617 C C . ASN A 1 80 ? 3.849 3.314 -4.650 1.00 97.31 80 ASN A C 1
ATOM 619 O O . ASN A 1 80 ? 3.154 3.842 -3.782 1.00 97.31 80 ASN A O 1
ATOM 623 N N . ALA A 1 81 ? 3.333 2.926 -5.817 1.00 98.38 81 ALA A N 1
ATOM 624 C CA . ALA A 1 81 ? 1.909 3.008 -6.117 1.00 98.38 81 ALA A CA 1
ATOM 625 C C . ALA A 1 81 ? 1.085 2.125 -5.160 1.00 98.38 81 ALA A C 1
ATOM 627 O O . ALA A 1 81 ? 0.095 2.604 -4.620 1.00 98.38 81 ALA A O 1
ATOM 628 N N . GLY A 1 82 ? 1.566 0.922 -4.827 1.00 98.50 82 GLY A N 1
ATOM 629 C CA . GLY A 1 82 ? 0.945 0.044 -3.828 1.00 98.50 82 GLY A CA 1
ATOM 630 C C . GLY A 1 82 ? 0.862 0.673 -2.431 1.00 98.50 82 GLY A C 1
ATOM 631 O O . GLY A 1 82 ? -0.190 0.637 -1.801 1.00 98.50 82 GLY A O 1
ATOM 632 N N . LEU A 1 83 ? 1.917 1.352 -1.957 1.00 98.62 83 LEU A N 1
ATOM 633 C CA . LEU A 1 83 ? 1.866 2.075 -0.672 1.00 98.62 83 LEU A CA 1
ATOM 634 C C . LEU A 1 83 ? 0.922 3.289 -0.721 1.00 98.62 83 LEU A C 1
ATOM 636 O O . LEU A 1 83 ? 0.297 3.636 0.280 1.00 98.62 83 LEU A O 1
ATOM 640 N N . LYS A 1 84 ? 0.804 3.949 -1.880 1.00 98.75 84 LYS A N 1
ATOM 641 C CA . LYS A 1 84 ? -0.168 5.037 -2.080 1.00 98.75 84 LYS A CA 1
ATOM 642 C C . LYS A 1 84 ? -1.603 4.511 -2.065 1.00 98.75 84 LYS A C 1
ATOM 644 O O . LYS A 1 84 ? -2.458 5.181 -1.494 1.00 98.75 84 LYS A O 1
ATOM 649 N N . ASP A 1 85 ? -1.850 3.320 -2.611 1.00 98.88 85 ASP A N 1
ATOM 650 C CA . ASP A 1 85 ? -3.155 2.652 -2.527 1.00 98.88 85 ASP A CA 1
ATOM 651 C C . ASP A 1 85 ? -3.531 2.384 -1.063 1.00 98.88 85 ASP A C 1
ATOM 653 O O . ASP A 1 85 ? -4.642 2.689 -0.640 1.00 98.88 85 ASP A O 1
ATOM 657 N N . GLN A 1 86 ? -2.583 1.894 -0.258 1.00 98.75 86 GLN A N 1
ATOM 658 C CA . GLN A 1 86 ? -2.791 1.655 1.175 1.00 98.75 86 GLN A CA 1
ATOM 659 C C . GLN A 1 86 ? -3.083 2.947 1.950 1.00 98.75 86 GLN A C 1
ATOM 661 O O . GLN A 1 86 ? -3.980 2.973 2.793 1.00 98.75 86 GLN A O 1
ATOM 666 N N . LEU A 1 87 ? -2.360 4.034 1.657 1.00 98.81 87 LEU A N 1
ATOM 667 C CA . LEU A 1 87 ? -2.626 5.346 2.252 1.00 98.81 87 LEU A CA 1
ATOM 668 C C . LEU A 1 87 ? -4.037 5.839 1.903 1.00 98.81 87 LEU A C 1
ATOM 670 O O . LEU A 1 87 ? -4.763 6.289 2.789 1.00 98.81 87 LEU A O 1
ATOM 674 N N . LEU A 1 88 ? -4.428 5.728 0.631 1.00 98.75 88 LEU A N 1
ATOM 675 C CA . LEU A 1 88 ? -5.763 6.103 0.169 1.00 98.75 88 LEU A CA 1
ATOM 676 C C . LEU A 1 88 ? -6.846 5.251 0.844 1.00 98.75 88 LEU A C 1
ATOM 678 O O . LEU A 1 88 ? -7.866 5.785 1.271 1.00 98.75 88 LEU A O 1
ATOM 682 N N . ALA A 1 89 ? -6.611 3.948 1.002 1.00 98.69 89 ALA A N 1
ATOM 683 C CA . ALA A 1 89 ? -7.523 3.061 1.713 1.00 98.69 89 ALA A CA 1
ATOM 684 C C . ALA A 1 89 ? -7.701 3.492 3.176 1.00 98.69 89 ALA A C 1
ATOM 686 O O . ALA A 1 89 ? -8.828 3.566 3.653 1.00 98.69 89 ALA A O 1
ATOM 687 N N . MET A 1 90 ? -6.623 3.856 3.878 1.00 98.62 90 MET A N 1
ATOM 688 C CA . MET A 1 90 ? -6.717 4.369 5.252 1.00 98.62 90 MET A CA 1
ATOM 689 C C . MET A 1 90 ? -7.510 5.678 5.341 1.00 98.62 90 MET A C 1
ATOM 691 O O . MET A 1 90 ? -8.301 5.851 6.270 1.00 98.62 90 MET A O 1
ATOM 695 N N . GLN A 1 91 ? -7.329 6.587 4.378 1.00 98.56 91 GLN A N 1
ATOM 696 C CA . GLN A 1 91 ? -8.110 7.826 4.290 1.00 98.56 91 GLN A CA 1
ATOM 697 C C . GLN A 1 91 ? -9.594 7.514 4.083 1.00 98.56 91 GLN A C 1
ATOM 699 O O . GLN A 1 91 ? -10.433 7.972 4.858 1.00 98.56 91 GLN A O 1
ATOM 704 N N . TRP A 1 92 ? -9.903 6.643 3.121 1.00 98.56 92 TRP A N 1
ATOM 705 C CA . TRP A 1 92 ? -11.269 6.218 2.833 1.00 98.56 92 TRP A CA 1
ATOM 706 C C . TRP A 1 92 ? -11.931 5.544 4.039 1.00 98.56 92 TRP A C 1
ATOM 708 O O . TRP A 1 92 ? -13.069 5.867 4.373 1.00 98.56 92 TRP A O 1
ATOM 718 N N . ILE A 1 93 ? -11.222 4.644 4.731 1.00 98.25 93 ILE A N 1
ATOM 719 C CA . ILE A 1 93 ? -11.738 3.959 5.924 1.00 98.25 93 ILE A CA 1
ATOM 720 C C . ILE A 1 93 ? -12.066 4.979 7.007 1.00 98.25 93 ILE A C 1
ATOM 722 O O . ILE A 1 93 ? -13.144 4.912 7.587 1.00 98.25 93 ILE A O 1
ATOM 726 N N . LYS A 1 94 ? -11.181 5.947 7.261 1.00 95.69 94 LYS A N 1
ATOM 727 C CA . LYS A 1 94 ? -11.430 6.978 8.270 1.00 95.69 94 LYS A CA 1
ATOM 728 C C . LYS A 1 94 ? -12.622 7.871 7.916 1.00 95.69 94 LYS A C 1
ATOM 730 O O . LYS A 1 94 ? -13.406 8.199 8.800 1.00 95.69 94 LYS A O 1
ATOM 735 N N . GLU A 1 95 ? -12.777 8.240 6.647 1.00 97.44 95 GLU A N 1
ATOM 736 C CA . GLU A 1 95 ? -13.899 9.059 6.164 1.00 97.44 95 GLU A CA 1
ATOM 737 C C . GLU A 1 95 ? -15.243 8.316 6.183 1.00 97.44 95 GLU A C 1
ATOM 739 O O . GLU A 1 95 ? -16.295 8.946 6.285 1.00 97.44 95 GLU A O 1
ATOM 744 N N . ASN A 1 96 ? -15.225 6.983 6.086 1.00 97.19 96 ASN A N 1
ATOM 745 C CA . ASN A 1 96 ? -16.435 6.170 5.947 1.00 97.19 96 ASN A CA 1
ATOM 746 C C . ASN A 1 96 ? -16.742 5.284 7.161 1.00 97.19 96 ASN A C 1
ATOM 748 O O . ASN A 1 96 ? -17.814 4.684 7.185 1.00 97.19 96 ASN A O 1
ATOM 752 N N . ALA A 1 97 ? -15.862 5.242 8.165 1.00 95.50 97 ALA A N 1
ATOM 753 C CA . ALA A 1 97 ? -15.953 4.415 9.371 1.00 95.50 97 ALA A CA 1
ATOM 754 C C . ALA A 1 97 ? -17.358 4.369 9.984 1.00 95.50 97 ALA A C 1
ATOM 756 O O . ALA A 1 97 ? -17.928 3.301 10.211 1.00 95.50 97 ALA A O 1
ATOM 757 N N . GLU A 1 98 ? -17.946 5.545 10.191 1.00 94.31 98 GLU A N 1
ATOM 758 C CA . GLU A 1 98 ? -19.236 5.694 10.862 1.00 94.31 98 GLU A CA 1
ATOM 759 C C . GLU A 1 98 ? -20.389 5.048 10.074 1.00 94.31 98 GLU A C 1
ATOM 761 O O . GLU A 1 98 ? -21.363 4.590 10.668 1.00 94.31 98 GLU A O 1
ATOM 766 N N . ARG A 1 99 ? -20.269 4.921 8.741 1.00 93.38 99 ARG A N 1
ATOM 767 C CA . ARG A 1 99 ? -21.304 4.314 7.880 1.00 93.38 99 ARG A CA 1
ATOM 768 C C . ARG A 1 99 ? -21.492 2.819 8.133 1.00 93.38 99 ARG A C 1
ATOM 770 O O . ARG A 1 99 ? -22.549 2.283 7.814 1.00 93.38 99 ARG A O 1
ATOM 777 N N . PHE A 1 100 ? -20.481 2.156 8.686 1.00 92.06 100 PHE A N 1
ATOM 778 C CA . PHE A 1 100 ? -20.515 0.746 9.079 1.00 92.06 100 PHE A CA 1
ATOM 779 C C . PHE A 1 100 ? -20.304 0.569 10.593 1.00 92.06 100 PHE A C 1
ATOM 781 O O . PHE A 1 100 ? -19.847 -0.479 11.044 1.00 92.06 100 PHE A O 1
ATOM 788 N N . ASN A 1 101 ? -20.673 1.592 11.375 1.00 94.25 101 ASN A N 1
ATOM 789 C CA . ASN A 1 101 ? -20.592 1.630 12.838 1.00 94.25 101 ASN A CA 1
ATOM 790 C C . ASN A 1 101 ? -19.171 1.431 13.411 1.00 94.25 101 ASN A C 1
ATOM 792 O O . ASN A 1 101 ? -18.999 0.915 14.515 1.00 94.25 101 ASN A O 1
ATOM 796 N N . GLY A 1 102 ? -18.139 1.823 12.661 1.00 96.19 102 GLY A N 1
ATOM 797 C CA . GLY A 1 102 ? -16.756 1.871 13.131 1.00 96.19 102 GLY A CA 1
ATOM 798 C C . GLY A 1 102 ? -16.412 3.215 13.778 1.00 96.19 102 GLY A C 1
ATOM 799 O O . GLY A 1 102 ? -16.928 4.257 13.377 1.00 96.19 102 GLY A O 1
ATOM 800 N N . ASP A 1 103 ? -15.506 3.202 14.754 1.00 97.44 103 ASP A N 1
ATOM 801 C CA . ASP A 1 103 ? -14.971 4.400 15.408 1.00 97.44 103 ASP A CA 1
ATOM 802 C C . ASP A 1 103 ? -13.717 4.924 14.671 1.00 97.44 103 ASP A C 1
ATOM 804 O O . ASP A 1 103 ? -12.633 4.343 14.823 1.00 97.44 103 ASP A O 1
ATOM 808 N N . PRO A 1 104 ? -13.791 6.045 13.921 1.00 96.94 104 PRO A N 1
ATOM 809 C CA . PRO A 1 104 ? -12.639 6.606 13.202 1.00 96.94 104 PRO A CA 1
ATOM 810 C C . PRO A 1 104 ? -11.519 7.120 14.123 1.00 96.94 104 PRO A C 1
ATOM 812 O O . PRO A 1 104 ? -10.440 7.482 13.643 1.00 96.94 104 PRO A O 1
ATOM 815 N N . LYS A 1 105 ? -11.756 7.190 15.439 1.00 97.81 105 LYS A N 1
ATOM 816 C CA . LYS A 1 105 ? -10.768 7.575 16.457 1.00 97.81 105 LYS A CA 1
ATOM 817 C C . LYS A 1 105 ? -10.156 6.366 17.169 1.00 97.81 105 LYS A C 1
ATOM 819 O O . LYS A 1 105 ? -9.296 6.548 18.033 1.00 97.81 105 LYS A O 1
ATOM 824 N N . ASN A 1 106 ? -10.568 5.149 16.817 1.00 98.19 106 ASN A N 1
ATOM 825 C CA . ASN A 1 106 ? -10.077 3.910 17.406 1.00 98.19 106 ASN A CA 1
ATOM 826 C C . ASN A 1 106 ? -9.746 2.870 16.325 1.00 98.19 106 ASN A C 1
ATOM 828 O O . ASN A 1 106 ? -10.308 1.776 16.275 1.00 98.19 106 ASN A O 1
ATOM 832 N N . VAL A 1 107 ? -8.795 3.232 15.467 1.00 98.69 107 VAL A N 1
ATOM 833 C CA . VAL A 1 107 ? -8.318 2.423 14.346 1.00 98.69 107 VAL A CA 1
ATOM 834 C C . VAL A 1 107 ? -6.970 1.785 14.684 1.00 98.69 107 VAL A C 1
ATOM 836 O O . VAL A 1 107 ? -6.030 2.451 15.132 1.00 98.69 107 VAL A O 1
ATOM 839 N N . THR A 1 108 ? -6.875 0.481 14.440 1.00 98.81 108 THR A N 1
ATOM 840 C CA . THR A 1 108 ? -5.653 -0.320 14.527 1.00 98.81 108 THR A CA 1
ATOM 841 C C . THR A 1 108 ? -5.216 -0.723 13.125 1.00 98.81 108 THR A C 1
ATOM 843 O O . THR A 1 108 ? -5.921 -1.477 12.458 1.00 98.81 108 THR A O 1
ATOM 846 N N . ALA A 1 109 ? -4.051 -0.249 12.687 1.00 98.81 109 ALA A N 1
ATOM 847 C CA . ALA A 1 109 ? -3.397 -0.743 11.482 1.00 98.81 109 ALA A CA 1
ATOM 848 C C . ALA A 1 109 ? -2.639 -2.037 11.810 1.00 98.81 109 ALA A C 1
ATOM 850 O O . ALA A 1 109 ? -1.875 -2.099 12.774 1.00 98.81 109 ALA A O 1
ATOM 851 N N . PHE A 1 110 ? -2.860 -3.084 11.030 1.00 98.44 110 PHE A N 1
ATOM 852 C CA . PHE A 1 110 ? -2.344 -4.416 11.303 1.00 98.44 110 PHE A CA 1
ATOM 853 C C . PHE A 1 110 ? -1.835 -5.058 10.010 1.00 98.44 110 PHE A C 1
ATOM 855 O O . PHE A 1 110 ? -2.482 -4.968 8.973 1.00 98.44 110 PHE A O 1
ATOM 862 N N . GLY A 1 111 ? -0.675 -5.706 10.049 1.00 98.50 111 GLY A N 1
ATOM 863 C CA . GLY A 1 111 ? -0.195 -6.486 8.917 1.00 98.50 111 GLY A CA 1
ATOM 864 C C . GLY A 1 111 ? 0.842 -7.528 9.304 1.00 98.50 111 GLY A C 1
ATOM 865 O O . GLY A 1 111 ? 1.425 -7.481 10.391 1.00 98.50 111 GLY A O 1
ATOM 866 N N . GLU A 1 112 ? 1.067 -8.458 8.380 1.00 98.31 112 GLU A N 1
ATOM 867 C CA . GLU A 1 112 ? 2.038 -9.551 8.478 1.00 98.31 112 GLU A CA 1
ATOM 868 C C . GLU A 1 112 ? 3.044 -9.467 7.320 1.00 98.31 112 GLU A C 1
ATOM 870 O O . GLU A 1 112 ? 2.681 -9.068 6.213 1.00 98.31 112 GLU A O 1
ATOM 875 N N . SER A 1 113 ? 4.322 -9.778 7.569 1.00 98.44 113 SER A N 1
ATOM 876 C CA . SER A 1 113 ? 5.390 -9.752 6.556 1.00 98.44 113 SER A CA 1
ATOM 877 C C . SER A 1 113 ? 5.441 -8.400 5.816 1.00 98.44 113 SER A C 1
ATOM 879 O O . SER A 1 113 ? 5.622 -7.354 6.447 1.00 98.44 113 SER A O 1
ATOM 881 N N . ALA A 1 114 ? 5.260 -8.376 4.492 1.00 98.56 114 ALA A N 1
ATOM 882 C CA . ALA A 1 114 ? 5.161 -7.151 3.689 1.00 98.56 114 ALA A CA 1
ATOM 883 C C . ALA A 1 114 ? 4.038 -6.209 4.159 1.00 98.56 114 ALA A C 1
ATOM 885 O O . ALA A 1 114 ? 4.194 -4.989 4.116 1.00 98.56 114 ALA A O 1
ATOM 886 N N . GLY A 1 115 ? 2.942 -6.751 4.690 1.00 98.69 115 GLY A N 1
ATOM 887 C CA . GLY A 1 115 ? 1.881 -5.987 5.336 1.00 98.69 115 GLY A CA 1
ATOM 888 C C . GLY A 1 115 ? 2.341 -5.340 6.644 1.00 98.69 115 GLY A C 1
ATOM 889 O O . GLY A 1 115 ? 1.988 -4.201 6.930 1.00 98.69 115 GLY A O 1
ATOM 890 N N . ALA A 1 116 ? 3.204 -5.998 7.422 1.00 98.81 116 ALA A N 1
ATOM 891 C CA . ALA A 1 116 ? 3.795 -5.391 8.618 1.00 98.81 116 ALA A CA 1
ATOM 892 C C . ALA A 1 116 ? 4.771 -4.258 8.254 1.00 98.81 116 ALA A C 1
ATOM 894 O O . ALA A 1 116 ? 4.749 -3.188 8.866 1.00 98.81 116 ALA A O 1
ATOM 895 N N . ALA A 1 117 ? 5.584 -4.451 7.208 1.00 98.75 117 ALA A N 1
ATOM 896 C CA . ALA A 1 117 ? 6.408 -3.380 6.649 1.00 98.75 117 ALA A CA 1
ATOM 897 C C . ALA A 1 117 ? 5.546 -2.220 6.115 1.00 98.75 117 ALA A C 1
ATOM 899 O O . ALA A 1 117 ? 5.876 -1.065 6.364 1.00 98.75 117 ALA A O 1
ATOM 900 N N . SER A 1 118 ? 4.411 -2.516 5.476 1.00 98.81 118 SER A N 1
ATOM 901 C CA . SER A 1 118 ? 3.413 -1.533 5.023 1.00 98.81 118 SER A CA 1
ATOM 902 C C . SER A 1 118 ? 2.862 -0.684 6.170 1.00 98.81 118 SER A C 1
ATOM 904 O O . SER A 1 118 ? 2.886 0.543 6.097 1.00 98.81 118 SER A O 1
ATOM 906 N N . VAL A 1 119 ? 2.440 -1.315 7.274 1.00 98.88 119 VAL A N 1
ATOM 907 C CA . VAL A 1 119 ? 1.998 -0.598 8.483 1.00 98.88 119 VAL A CA 1
ATOM 908 C C . VAL A 1 119 ? 3.113 0.299 9.018 1.00 98.88 119 VAL A C 1
ATOM 910 O O . VAL A 1 119 ? 2.864 1.453 9.362 1.00 98.88 119 VAL A O 1
ATOM 913 N N . HIS A 1 120 ? 4.356 -0.182 9.028 1.00 98.81 120 HIS A N 1
ATOM 914 C CA . HIS A 1 120 ? 5.485 0.640 9.449 1.00 98.81 120 HIS A CA 1
ATOM 915 C C . HIS A 1 120 ? 5.755 1.812 8.483 1.00 98.81 120 HIS A C 1
ATOM 917 O O . HIS A 1 120 ? 6.028 2.919 8.939 1.00 98.81 120 HIS A O 1
ATOM 923 N N . TYR A 1 121 ? 5.608 1.631 7.166 1.00 98.62 121 TYR A N 1
ATOM 924 C CA . TYR A 1 121 ? 5.668 2.738 6.204 1.00 98.62 121 TYR A CA 1
ATOM 925 C C . TYR A 1 121 ? 4.573 3.778 6.450 1.00 98.62 121 TYR A C 1
ATOM 927 O O . TYR A 1 121 ? 4.854 4.973 6.380 1.00 98.62 121 TYR A O 1
ATOM 935 N N . LEU A 1 122 ? 3.350 3.353 6.781 1.00 98.69 122 LEU A N 1
ATOM 936 C CA . LEU A 1 122 ? 2.270 4.264 7.160 1.00 98.69 122 LEU A CA 1
ATOM 937 C C . LEU A 1 122 ? 2.616 5.039 8.438 1.00 98.69 122 LEU A C 1
ATOM 939 O O . LEU A 1 122 ? 2.428 6.247 8.465 1.00 98.69 122 LEU A O 1
ATOM 943 N N . MET A 1 123 ? 3.195 4.395 9.457 1.00 98.69 123 MET A N 1
ATOM 944 C CA . MET A 1 123 ? 3.634 5.081 10.687 1.00 98.69 123 MET A CA 1
ATOM 945 C C . MET A 1 123 ? 4.669 6.183 10.427 1.00 98.69 123 MET A C 1
ATOM 947 O O . MET A 1 123 ? 4.709 7.168 11.157 1.00 98.69 123 MET A O 1
ATOM 951 N N . LEU A 1 124 ? 5.508 6.016 9.403 1.00 98.19 124 LEU A N 1
ATOM 952 C CA . LEU A 1 124 ? 6.553 6.973 9.035 1.00 98.19 124 LEU A CA 1
ATOM 953 C C . LEU A 1 124 ? 6.078 8.034 8.036 1.00 98.19 124 LEU A C 1
ATOM 955 O O . LEU A 1 124 ? 6.797 8.999 7.783 1.00 98.19 124 LEU A O 1
ATOM 959 N N . ASN A 1 125 ? 4.900 7.859 7.436 1.00 97.75 125 ASN A N 1
ATOM 960 C CA . ASN A 1 125 ? 4.386 8.753 6.410 1.00 97.75 125 ASN A CA 1
ATOM 961 C C . ASN A 1 125 ? 3.607 9.914 7.054 1.00 97.75 125 ASN A C 1
ATOM 963 O O . ASN A 1 125 ? 2.531 9.676 7.603 1.00 97.75 125 ASN A O 1
ATOM 967 N N . PRO A 1 126 ? 4.048 11.180 6.909 1.00 97.94 126 PRO A N 1
ATOM 968 C CA . PRO A 1 126 ? 3.334 12.325 7.481 1.00 97.94 126 PRO A CA 1
ATOM 969 C C . PRO A 1 126 ? 1.886 12.455 6.988 1.00 97.94 126 PRO A C 1
ATOM 971 O O . PRO A 1 126 ? 1.023 12.958 7.693 1.00 97.94 126 PRO A O 1
ATOM 974 N N . ARG A 1 127 ? 1.578 11.963 5.780 1.00 98.00 127 ARG A N 1
ATOM 975 C CA . ARG A 1 127 ? 0.209 11.988 5.236 1.00 98.00 127 ARG A CA 1
ATOM 976 C C . ARG A 1 127 ? -0.726 10.972 5.892 1.00 98.00 127 ARG A C 1
ATOM 978 O O . ARG A 1 127 ? -1.930 11.040 5.659 1.00 98.00 127 ARG A O 1
ATOM 985 N N . ALA A 1 128 ? -0.185 10.025 6.656 1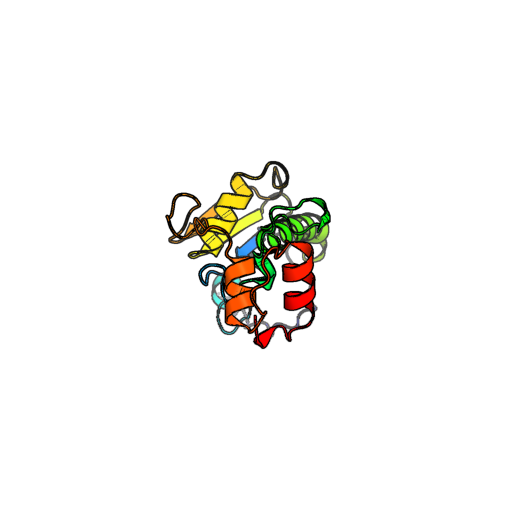.00 98.19 128 ALA A N 1
ATOM 986 C CA . ALA A 1 128 ? -0.958 9.066 7.431 1.00 98.19 128 ALA A CA 1
ATOM 987 C C . ALA A 1 128 ? -1.199 9.526 8.878 1.00 98.19 128 ALA A C 1
ATOM 989 O O . ALA A 1 128 ? -1.827 8.801 9.654 1.00 98.19 128 ALA A O 1
ATOM 990 N N . GLU A 1 129 ? -0.723 10.718 9.253 1.00 97.62 129 GLU A N 1
ATOM 991 C CA . GLU A 1 129 ? -0.875 11.240 10.604 1.00 97.62 129 GLU A CA 1
ATOM 992 C C . GLU A 1 129 ? -2.353 11.309 11.014 1.00 97.62 129 GLU A C 1
ATOM 994 O O . GLU A 1 129 ? -3.228 11.801 10.298 1.00 97.62 129 GLU A O 1
ATOM 999 N N . GLY A 1 130 ? -2.643 10.733 12.179 1.00 97.19 130 GLY A N 1
ATOM 1000 C CA . GLY A 1 130 ? -3.992 10.640 12.717 1.00 97.19 130 GLY A CA 1
ATOM 1001 C C . GLY A 1 130 ? -4.926 9.677 11.979 1.00 97.19 130 GLY A C 1
ATOM 1002 O O . GLY A 1 130 ? -6.078 9.569 12.402 1.00 97.19 130 GLY A O 1
ATOM 1003 N N . LEU A 1 131 ? -4.506 8.976 10.915 1.00 98.44 131 LEU A N 1
ATOM 1004 C CA . LEU A 1 131 ? -5.360 7.988 10.232 1.00 98.44 131 LEU A CA 1
ATOM 1005 C C . LEU A 1 131 ? -5.602 6.725 11.070 1.00 98.44 131 LEU A C 1
ATOM 1007 O O . LEU A 1 131 ? -6.611 6.053 10.882 1.00 98.44 131 LEU A O 1
ATOM 1011 N N . PHE A 1 132 ? -4.704 6.419 12.005 1.00 98.62 132 PHE A N 1
ATOM 1012 C CA . PHE A 1 132 ? -4.837 5.318 12.954 1.00 98.62 132 PHE A CA 1
ATOM 1013 C C . PHE A 1 132 ? -4.149 5.637 14.281 1.00 98.62 132 PHE A C 1
ATOM 1015 O O . PHE A 1 132 ? -3.317 6.538 14.361 1.00 98.62 132 PHE A O 1
ATOM 1022 N N . GLN A 1 133 ? -4.528 4.915 15.337 1.00 98.50 133 GLN A N 1
ATOM 1023 C CA . GLN A 1 133 ? -4.070 5.163 16.710 1.00 98.50 133 GLN A CA 1
ATOM 1024 C C . GLN A 1 133 ? -3.203 4.028 17.254 1.00 98.50 133 GLN A C 1
ATOM 1026 O O . GLN A 1 133 ? -2.476 4.220 18.226 1.00 98.50 133 GLN A O 1
ATOM 1031 N N . LYS A 1 134 ? -3.299 2.834 16.663 1.00 98.69 134 LYS A N 1
ATOM 1032 C CA . LYS A 1 134 ? -2.581 1.635 17.106 1.00 98.69 134 LYS A CA 1
ATOM 1033 C C . LYS A 1 134 ? -1.988 0.915 15.903 1.00 98.69 134 LYS A C 1
ATOM 1035 O O . LYS A 1 134 ? -2.569 0.951 14.820 1.00 98.69 134 LYS A O 1
ATOM 1040 N N . ALA A 1 135 ? -0.861 0.245 16.105 1.00 98.69 135 ALA A N 1
ATOM 1041 C CA . ALA A 1 135 ? -0.181 -0.514 15.066 1.00 98.69 135 ALA A CA 1
ATOM 1042 C C . ALA A 1 135 ? 0.227 -1.897 15.585 1.00 98.69 135 ALA A C 1
ATOM 1044 O O . ALA A 1 135 ? 0.730 -2.016 16.703 1.00 98.69 135 ALA A O 1
ATOM 1045 N N . ILE A 1 136 ? 0.028 -2.932 14.769 1.00 98.81 136 ILE A N 1
ATOM 1046 C CA . ILE A 1 136 ? 0.505 -4.296 15.021 1.00 98.81 136 ILE A CA 1
ATOM 1047 C C . ILE A 1 136 ? 1.327 -4.740 13.810 1.00 98.81 136 ILE A C 1
ATOM 1049 O O . ILE A 1 136 ? 0.822 -4.788 12.689 1.00 98.81 136 ILE A O 1
ATOM 1053 N N . LEU A 1 137 ? 2.600 -5.060 14.044 1.00 98.81 137 LEU A N 1
ATOM 1054 C CA . LEU A 1 137 ? 3.557 -5.461 13.015 1.00 98.81 137 LEU A CA 1
ATOM 1055 C C . LEU A 1 137 ? 3.980 -6.911 13.269 1.00 98.81 137 LEU A C 1
ATOM 1057 O O . LEU A 1 137 ? 4.801 -7.174 14.149 1.00 98.81 137 LEU A O 1
ATOM 1061 N N . GLN A 1 138 ? 3.426 -7.862 12.519 1.00 98.69 138 GLN A N 1
ATOM 1062 C CA . GLN A 1 138 ? 3.805 -9.271 12.630 1.00 98.69 138 GLN A CA 1
ATOM 1063 C C . GLN A 1 138 ? 4.918 -9.618 11.640 1.00 98.69 138 GLN A C 1
ATOM 1065 O O . GLN A 1 138 ? 4.724 -9.581 10.429 1.00 98.69 138 GLN A O 1
ATOM 1070 N N . SER A 1 139 ? 6.090 -9.994 12.156 1.00 98.38 139 SER A N 1
ATOM 1071 C CA . SER A 1 139 ? 7.186 -10.572 11.358 1.00 98.38 139 SER A CA 1
ATOM 1072 C C . SER A 1 139 ? 7.689 -9.701 10.190 1.00 98.38 139 SER A C 1
ATOM 1074 O O . SER A 1 139 ? 8.173 -10.222 9.188 1.00 98.38 139 SER A O 1
ATOM 1076 N N . GLY A 1 140 ? 7.616 -8.372 10.303 1.00 98.19 140 GLY A N 1
ATOM 1077 C CA . GLY A 1 140 ? 8.129 -7.458 9.280 1.00 98.19 140 GLY A CA 1
ATOM 1078 C C . GLY A 1 140 ? 8.146 -6.002 9.731 1.00 98.19 140 GLY A C 1
ATOM 1079 O O . GLY A 1 140 ? 7.378 -5.597 10.601 1.00 98.19 140 GLY A O 1
ATOM 1080 N N . ASN A 1 141 ? 9.065 -5.217 9.174 1.00 98.38 141 ASN A N 1
ATOM 1081 C CA . ASN A 1 141 ? 9.216 -3.783 9.420 1.00 98.38 141 ASN A CA 1
ATOM 1082 C C . ASN A 1 141 ? 10.095 -3.163 8.305 1.00 98.38 141 ASN A C 1
ATOM 1084 O O . ASN A 1 141 ? 10.724 -3.899 7.548 1.00 98.38 141 ASN A O 1
ATOM 1088 N N . VAL A 1 142 ? 10.175 -1.827 8.200 1.00 97.44 142 VAL A N 1
ATOM 1089 C CA . VAL A 1 142 ? 10.959 -1.156 7.136 1.00 97.44 142 VAL A CA 1
ATOM 1090 C C . VAL A 1 142 ? 12.474 -1.393 7.192 1.00 97.44 142 VAL A C 1
ATOM 1092 O O . VAL A 1 142 ? 13.163 -1.104 6.221 1.00 97.44 142 VAL A O 1
ATOM 1095 N N . LEU A 1 143 ? 13.013 -1.881 8.315 1.00 97.38 143 LEU A N 1
ATOM 1096 C CA . LEU A 1 143 ? 14.445 -2.173 8.464 1.00 97.38 143 LEU A CA 1
ATOM 1097 C C . LEU A 1 143 ? 14.805 -3.569 7.946 1.00 97.38 143 LEU A C 1
ATOM 1099 O O . LEU A 1 143 ? 15.985 -3.904 7.841 1.00 97.38 143 LEU A O 1
ATOM 1103 N N . CYS A 1 144 ? 13.813 -4.400 7.623 1.00 97.44 144 CYS A N 1
ATOM 1104 C CA . CYS A 1 144 ? 14.057 -5.665 6.954 1.00 97.44 144 CYS A CA 1
ATOM 1105 C C . CYS A 1 144 ? 14.689 -5.408 5.579 1.00 97.44 144 CYS A C 1
ATOM 1107 O O . CYS A 1 144 ? 14.192 -4.600 4.799 1.00 97.44 144 CYS A O 1
ATOM 1109 N N . SER A 1 145 ? 15.759 -6.134 5.249 1.00 95.31 145 SER A N 1
ATOM 1110 C CA . SER A 1 145 ? 16.512 -5.941 3.999 1.00 95.31 145 SER A CA 1
ATOM 1111 C C . SER A 1 145 ? 15.674 -6.125 2.730 1.00 95.31 145 SER A C 1
ATOM 1113 O O . SER A 1 145 ? 16.001 -5.552 1.697 1.00 95.31 145 SER A O 1
ATOM 1115 N N . TRP A 1 146 ? 14.597 -6.907 2.808 1.00 94.69 146 TRP A N 1
ATOM 1116 C CA . TRP A 1 146 ? 13.655 -7.151 1.717 1.00 94.69 146 TRP A CA 1
ATOM 1117 C C . TRP A 1 146 ? 12.542 -6.098 1.615 1.00 94.69 146 TRP A C 1
ATOM 1119 O O . TRP A 1 146 ? 11.803 -6.102 0.637 1.00 94.69 146 TRP A O 1
ATOM 1129 N N . ALA A 1 147 ? 12.392 -5.205 2.601 1.00 96.19 147 ALA A N 1
ATOM 1130 C CA . ALA A 1 147 ? 11.318 -4.210 2.608 1.00 96.19 147 ALA A CA 1
ATOM 1131 C C . ALA A 1 147 ? 11.576 -3.047 1.634 1.00 96.19 147 ALA A C 1
ATOM 1133 O O . ALA A 1 147 ? 10.643 -2.341 1.265 1.00 96.19 147 ALA A O 1
ATOM 1134 N N . LEU A 1 148 ? 12.827 -2.871 1.194 1.00 92.62 148 LEU A N 1
ATOM 1135 C CA . LEU A 1 148 ? 13.241 -1.860 0.228 1.00 92.62 148 LEU A CA 1
ATOM 1136 C C . LEU A 1 148 ? 13.952 -2.518 -0.957 1.00 92.62 148 LEU A C 1
ATOM 1138 O O . LEU A 1 148 ? 14.888 -3.297 -0.779 1.00 92.62 148 LEU A O 1
ATOM 1142 N N . CYS A 1 149 ? 13.568 -2.147 -2.178 1.00 87.31 149 CYS A N 1
ATOM 1143 C CA . CYS A 1 149 ? 14.283 -2.594 -3.367 1.00 87.31 149 CYS A CA 1
ATOM 1144 C C . CYS A 1 149 ? 15.588 -1.801 -3.543 1.00 87.31 149 CYS A C 1
ATOM 1146 O O . CYS A 1 149 ? 15.571 -0.587 -3.742 1.00 87.31 149 CYS A O 1
ATOM 1148 N N . SER A 1 150 ? 16.728 -2.492 -3.501 1.00 83.69 150 SER A N 1
ATOM 1149 C CA . SER A 1 150 ? 18.057 -1.919 -3.768 1.00 83.69 150 SER A CA 1
ATOM 1150 C C . SER A 1 150 ? 18.515 -2.099 -5.222 1.00 83.69 150 SER A C 1
ATOM 1152 O O . SER A 1 150 ? 19.603 -1.655 -5.601 1.00 83.69 150 SER A O 1
ATOM 1154 N N . ILE A 1 151 ? 17.698 -2.755 -6.053 1.00 85.44 151 ILE A N 1
ATOM 1155 C CA . ILE A 1 151 ? 18.046 -3.094 -7.431 1.00 85.44 151 ILE A CA 1
ATOM 1156 C C . ILE A 1 151 ? 17.882 -1.866 -8.327 1.00 85.44 151 ILE A C 1
ATOM 1158 O O . ILE A 1 151 ? 16.785 -1.353 -8.529 1.00 85.44 151 ILE A O 1
ATOM 1162 N N . LYS A 1 152 ? 18.990 -1.429 -8.929 1.00 84.19 152 LYS A N 1
ATOM 1163 C CA . LYS A 1 152 ? 19.000 -0.331 -9.903 1.00 84.19 152 LYS A CA 1
ATOM 1164 C C . LYS A 1 152 ? 18.460 -0.785 -11.260 1.00 84.19 152 LYS A C 1
ATOM 1166 O O . LYS A 1 152 ? 18.667 -1.932 -11.663 1.00 84.19 152 LYS A O 1
ATOM 1171 N N . ASN A 1 153 ? 17.831 0.143 -11.983 1.00 86.94 153 ASN A N 1
ATOM 1172 C CA . ASN A 1 153 ? 17.347 -0.036 -13.358 1.00 86.94 153 ASN A CA 1
ATOM 1173 C C . ASN A 1 153 ? 16.416 -1.251 -13.542 1.00 86.94 153 ASN A C 1
ATOM 1175 O O . ASN A 1 153 ? 16.388 -1.861 -14.611 1.00 86.94 153 ASN A O 1
ATOM 1179 N N . LEU A 1 154 ? 15.662 -1.622 -12.502 1.00 92.00 154 LEU A N 1
ATOM 1180 C CA . LEU A 1 154 ? 14.756 -2.770 -12.544 1.00 92.00 154 LEU A CA 1
ATOM 1181 C C . LEU A 1 154 ? 13.697 -2.672 -13.666 1.00 92.00 154 LEU A C 1
ATOM 1183 O O . LEU A 1 154 ? 13.543 -3.669 -14.368 1.00 92.00 154 LEU A O 1
ATOM 1187 N N . PRO A 1 155 ? 13.050 -1.515 -13.934 1.00 94.19 155 PRO A N 1
ATOM 1188 C CA . PRO A 1 155 ? 12.112 -1.382 -15.058 1.00 94.19 155 PRO A CA 1
ATOM 1189 C C . PRO A 1 155 ? 12.736 -1.702 -16.417 1.00 94.19 155 PRO A C 1
ATOM 1191 O O . PRO A 1 155 ? 12.158 -2.435 -17.212 1.00 94.19 155 PRO A O 1
ATOM 1194 N N . HIS A 1 156 ? 13.949 -1.203 -16.666 1.00 93.56 156 HIS A N 1
ATOM 1195 C CA . HIS A 1 156 ? 14.669 -1.472 -17.909 1.00 93.56 156 HIS A CA 1
ATOM 1196 C C . HIS A 1 156 ? 15.022 -2.960 -18.031 1.00 93.56 156 HIS A C 1
ATOM 1198 O O . HIS A 1 156 ? 14.871 -3.559 -19.092 1.00 93.56 156 HIS A O 1
ATOM 1204 N N . ARG A 1 157 ? 15.476 -3.586 -16.937 1.00 92.88 157 ARG A N 1
ATOM 1205 C CA . ARG A 1 157 ? 15.770 -5.028 -16.909 1.00 92.88 157 ARG A CA 1
ATOM 1206 C C . ARG A 1 157 ? 14.522 -5.867 -17.174 1.00 92.88 157 ARG A C 1
ATOM 1208 O O . ARG A 1 157 ? 14.616 -6.848 -17.903 1.00 92.88 157 ARG A O 1
ATOM 1215 N N . LEU A 1 158 ? 13.383 -5.471 -16.606 1.00 94.50 158 LEU A N 1
ATOM 1216 C CA . LEU A 1 158 ? 12.093 -6.106 -16.858 1.00 94.50 158 LEU A CA 1
ATOM 1217 C C . LEU A 1 158 ? 11.719 -5.999 -18.340 1.00 94.50 158 LEU A C 1
ATOM 1219 O O . LEU A 1 158 ? 11.450 -7.018 -18.964 1.00 94.50 158 LEU A O 1
ATOM 1223 N N . ALA A 1 159 ? 11.785 -4.801 -18.925 1.00 95.81 159 ALA A N 1
ATOM 1224 C CA . ALA A 1 159 ? 11.446 -4.587 -20.331 1.00 95.81 159 ALA A CA 1
ATOM 1225 C C . ALA A 1 159 ? 12.322 -5.417 -21.285 1.00 95.81 159 ALA A C 1
ATOM 1227 O O . ALA A 1 159 ? 11.795 -6.100 -22.160 1.00 95.81 159 ALA A O 1
ATOM 1228 N N . VAL A 1 160 ? 13.644 -5.436 -21.074 1.00 94.19 160 VAL A N 1
ATOM 1229 C CA . VAL A 1 160 ? 14.569 -6.263 -21.873 1.00 94.19 160 VAL A CA 1
ATOM 1230 C C . VAL A 1 160 ? 14.252 -7.752 -21.724 1.00 94.19 160 VAL A C 1
ATOM 1232 O O . VAL A 1 160 ? 14.208 -8.476 -22.715 1.00 94.19 160 VAL A O 1
ATOM 1235 N N . ASN A 1 161 ? 13.975 -8.218 -20.502 1.00 94.19 161 ASN A N 1
ATOM 1236 C CA . ASN A 1 161 ? 13.607 -9.615 -20.258 1.00 94.19 161 ASN A CA 1
ATOM 1237 C C . ASN A 1 161 ? 12.277 -10.010 -20.927 1.00 94.19 161 ASN A C 1
ATOM 1239 O O . ASN A 1 161 ? 12.068 -11.178 -21.242 1.00 94.19 161 ASN A O 1
ATOM 1243 N N . LEU A 1 162 ? 11.393 -9.039 -21.166 1.00 95.69 162 LEU A N 1
ATOM 1244 C CA . LEU A 1 162 ? 10.115 -9.215 -21.858 1.00 95.69 162 LEU A CA 1
ATOM 1245 C C . LEU A 1 162 ? 10.206 -8.981 -23.376 1.00 95.69 162 LEU A C 1
ATOM 1247 O O . LEU A 1 162 ? 9.186 -9.038 -24.061 1.00 95.69 162 LEU A O 1
ATOM 1251 N N . GLY A 1 163 ? 11.412 -8.771 -23.912 1.00 94.94 163 GLY A N 1
ATOM 1252 C CA . GLY A 1 163 ? 11.671 -8.709 -25.351 1.00 94.94 163 GLY A CA 1
ATOM 1253 C C . GLY A 1 163 ? 11.814 -7.303 -25.933 1.00 94.94 163 GLY A C 1
ATOM 1254 O O . GLY A 1 163 ? 11.808 -7.166 -27.153 1.00 94.94 163 GLY A O 1
ATOM 1255 N N . MET A 1 164 ? 11.955 -6.261 -25.107 1.00 93.88 164 MET A N 1
ATOM 1256 C CA . MET A 1 164 ? 12.343 -4.940 -25.607 1.00 93.88 164 MET A CA 1
ATOM 1257 C C . MET A 1 164 ? 13.769 -5.006 -26.167 1.00 93.88 164 MET A C 1
ATOM 1259 O O . MET A 1 164 ? 14.712 -5.337 -25.443 1.00 93.88 164 MET A O 1
ATOM 1263 N N . GLU A 1 165 ? 13.933 -4.686 -27.450 1.00 87.62 165 GLU A N 1
ATOM 1264 C CA . GLU A 1 165 ? 15.251 -4.635 -28.082 1.00 87.62 165 GLU A CA 1
ATOM 1265 C C . GLU A 1 165 ? 16.124 -3.555 -27.432 1.00 87.62 165 GLU A C 1
ATOM 1267 O O . GLU A 1 165 ? 15.682 -2.437 -27.154 1.00 87.62 165 GLU A O 1
ATOM 1272 N N . SER A 1 166 ? 17.391 -3.890 -27.182 1.00 72.62 166 SER A N 1
ATOM 1273 C CA . SER A 1 166 ? 18.358 -2.938 -26.647 1.00 72.62 166 SER A CA 1
ATOM 1274 C C . SER A 1 166 ? 18.703 -1.892 -27.708 1.00 72.62 166 SER A C 1
ATOM 1276 O O . SER A 1 166 ? 19.332 -2.222 -28.713 1.00 72.62 166 SER A O 1
ATOM 1278 N N . ALA A 1 167 ? 18.337 -0.636 -27.465 1.00 72.50 167 ALA A N 1
ATOM 1279 C CA . ALA A 1 167 ? 18.802 0.509 -28.243 1.00 72.50 167 ALA A CA 1
ATOM 1280 C C . ALA A 1 167 ? 19.980 1.203 -27.536 1.00 72.50 167 ALA A C 1
ATOM 1282 O O . ALA A 1 167 ? 20.104 1.134 -26.313 1.00 72.50 167 ALA A O 1
ATOM 1283 N N . GLU A 1 168 ? 20.817 1.924 -28.290 1.00 72.88 168 GLU A N 1
ATOM 1284 C CA . GLU A 1 168 ? 21.950 2.699 -27.746 1.00 72.88 168 GLU A CA 1
ATOM 1285 C C . GLU A 1 168 ? 21.505 3.745 -26.699 1.00 72.88 168 GLU A C 1
ATOM 1287 O O . GLU A 1 168 ? 22.267 4.093 -25.796 1.00 72.88 168 GLU A O 1
ATOM 1292 N N . HIS A 1 169 ? 20.241 4.189 -26.765 1.00 82.38 169 HIS A N 1
ATOM 1293 C CA . HIS A 1 169 ? 19.646 5.186 -25.872 1.00 82.38 169 HIS A CA 1
ATOM 1294 C C . HIS A 1 169 ? 18.204 4.834 -25.476 1.00 82.38 169 HIS A C 1
ATOM 1296 O O . HIS A 1 169 ? 17.249 5.478 -25.907 1.00 82.38 169 HIS A O 1
ATOM 1302 N N . VAL A 1 170 ? 18.029 3.807 -24.642 1.00 89.56 170 VAL A N 1
ATOM 1303 C CA . VAL A 1 170 ? 16.714 3.497 -24.062 1.00 89.56 170 VAL A CA 1
ATOM 1304 C C . VAL A 1 170 ? 16.373 4.514 -22.966 1.00 89.56 170 VAL A C 1
ATOM 1306 O O . VAL A 1 170 ? 17.077 4.614 -21.962 1.00 89.56 170 VAL A O 1
ATOM 1309 N N . THR A 1 171 ? 15.284 5.263 -23.154 1.00 94.19 171 THR A N 1
ATOM 1310 C CA . THR A 1 171 ? 14.767 6.226 -22.167 1.00 94.19 171 THR A CA 1
ATOM 1311 C C . THR A 1 171 ? 13.677 5.607 -21.291 1.00 94.19 171 THR A C 1
ATOM 1313 O O . THR A 1 171 ? 13.014 4.648 -21.690 1.00 94.19 171 THR A O 1
ATOM 1316 N N . ASP A 1 172 ? 13.429 6.196 -20.118 1.00 95.44 172 ASP A N 1
ATOM 1317 C CA . ASP A 1 172 ? 12.340 5.773 -19.225 1.00 95.44 172 ASP A CA 1
ATOM 1318 C C . ASP A 1 172 ? 10.964 5.847 -19.909 1.00 95.44 172 ASP A C 1
ATOM 1320 O O . ASP A 1 172 ? 10.114 4.989 -19.677 1.00 95.44 172 ASP A O 1
ATOM 1324 N N . ALA A 1 173 ? 10.759 6.817 -20.808 1.00 96.25 173 ALA A N 1
ATOM 1325 C CA . ALA A 1 173 ? 9.536 6.932 -21.600 1.00 96.25 173 ALA A CA 1
ATOM 1326 C C . ALA A 1 173 ? 9.350 5.748 -22.564 1.00 96.25 173 ALA A C 1
ATOM 1328 O O . ALA A 1 173 ? 8.247 5.217 -22.671 1.00 96.25 173 ALA A O 1
ATOM 1329 N N . MET A 1 174 ? 10.424 5.299 -23.225 1.00 96.00 174 MET A N 1
ATOM 1330 C CA . MET A 1 174 ? 10.381 4.124 -24.107 1.00 96.00 174 MET A CA 1
ATOM 1331 C C . MET A 1 174 ? 10.126 2.836 -23.318 1.00 96.00 174 MET A C 1
ATOM 1333 O O . MET A 1 174 ? 9.346 1.993 -23.755 1.00 96.00 174 MET A O 1
ATOM 1337 N N . VAL A 1 175 ? 10.757 2.695 -22.146 1.00 96.62 175 VAL A N 1
ATOM 1338 C CA . VAL A 1 175 ? 10.527 1.556 -21.241 1.00 96.62 175 VAL A CA 1
ATOM 1339 C C . VAL A 1 175 ? 9.071 1.524 -20.787 1.00 96.62 175 VAL A C 1
ATOM 1341 O O . VAL A 1 175 ? 8.436 0.473 -20.840 1.00 96.62 175 VAL A O 1
ATOM 1344 N N . LEU A 1 176 ? 8.529 2.666 -20.359 1.00 96.88 176 LEU A N 1
ATOM 1345 C CA . LEU A 1 176 ? 7.148 2.753 -19.899 1.00 96.88 176 LEU A CA 1
ATOM 1346 C C . LEU A 1 176 ? 6.152 2.419 -21.013 1.00 96.88 176 LEU A C 1
ATOM 1348 O O . LEU A 1 176 ? 5.263 1.600 -20.791 1.00 96.88 176 LEU A O 1
ATOM 1352 N N . ASP A 1 177 ? 6.320 3.012 -22.198 1.00 96.81 177 ASP A N 1
ATOM 1353 C CA . ASP A 1 177 ? 5.462 2.757 -23.361 1.00 96.81 177 ASP A CA 1
ATOM 1354 C C . ASP A 1 177 ? 5.466 1.272 -23.757 1.00 96.81 177 ASP A C 1
ATOM 1356 O O . ASP A 1 177 ? 4.408 0.698 -24.021 1.00 96.81 177 ASP A O 1
ATOM 1360 N N . PHE A 1 178 ? 6.634 0.620 -23.734 1.00 97.12 178 PHE A N 1
ATOM 1361 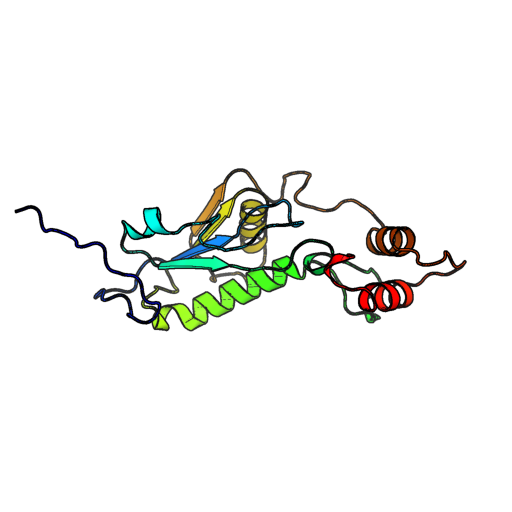C CA . PHE A 1 178 ? 6.737 -0.815 -23.986 1.00 97.12 178 PHE A CA 1
ATOM 1362 C C . PHE A 1 178 ? 5.977 -1.638 -22.935 1.00 97.12 178 PHE A C 1
ATOM 1364 O O . PHE A 1 178 ? 5.133 -2.461 -23.292 1.00 97.12 178 PHE A O 1
ATOM 1371 N N . LEU A 1 179 ? 6.234 -1.402 -21.643 1.00 97.06 179 LEU A N 1
ATOM 1372 C CA . LEU A 1 179 ? 5.616 -2.170 -20.555 1.00 97.06 179 LEU A CA 1
ATOM 1373 C C . LEU A 1 179 ? 4.091 -1.987 -20.502 1.00 97.06 179 LEU A C 1
ATOM 1375 O O . LEU A 1 179 ? 3.375 -2.946 -20.228 1.00 97.06 179 LEU A O 1
ATOM 1379 N N . GLN A 1 180 ? 3.578 -0.791 -20.804 1.00 96.81 180 GLN A N 1
ATOM 1380 C CA . GLN A 1 180 ? 2.137 -0.504 -20.808 1.00 96.81 180 GLN A CA 1
ATOM 1381 C C . GLN A 1 180 ? 1.362 -1.214 -21.926 1.00 96.81 180 GLN A C 1
ATOM 1383 O O . GLN A 1 180 ? 0.145 -1.361 -21.823 1.00 96.81 180 GLN A O 1
ATOM 1388 N N . LYS A 1 181 ? 2.043 -1.658 -22.988 1.00 97.31 181 LYS A N 1
ATOM 1389 C CA . LYS A 1 181 ? 1.427 -2.414 -24.091 1.00 97.31 181 LYS A CA 1
ATOM 1390 C C . LYS A 1 181 ? 1.286 -3.906 -23.789 1.00 97.31 181 LYS A C 1
ATOM 1392 O O . LYS A 1 181 ? 0.604 -4.609 -24.534 1.00 97.31 181 LYS A O 1
ATOM 1397 N N . LEU A 1 182 ? 1.928 -4.400 -22.731 1.00 97.06 182 LEU A N 1
ATOM 1398 C CA . LEU A 1 182 ? 1.873 -5.806 -22.348 1.00 97.06 182 LEU A CA 1
ATOM 1399 C C . LEU A 1 182 ? 0.641 -6.097 -21.472 1.00 97.06 182 LEU A C 1
ATOM 1401 O O . LEU A 1 182 ? 0.243 -5.253 -20.667 1.00 97.06 182 LEU A O 1
ATOM 1405 N N . PRO A 1 183 ? 0.042 -7.299 -21.572 1.00 96.56 183 PRO A N 1
ATOM 1406 C CA . PRO A 1 183 ? -0.952 -7.753 -20.605 1.00 96.56 183 PRO A CA 1
ATOM 1407 C C . PRO A 1 183 ? -0.373 -7.771 -19.187 1.00 96.56 183 PRO A C 1
ATOM 1409 O O . PRO A 1 183 ? 0.776 -8.167 -18.998 1.00 96.56 183 PRO A O 1
ATOM 1412 N N . GLY A 1 184 ? -1.182 -7.424 -18.183 1.00 92.31 184 GLY A N 1
ATOM 1413 C CA . GLY A 1 184 ? -0.738 -7.396 -16.784 1.00 92.31 184 GLY A CA 1
ATOM 1414 C C . GLY A 1 184 ? -0.187 -8.736 -16.285 1.00 92.31 184 GLY A C 1
ATOM 1415 O O . GLY A 1 184 ? 0.745 -8.744 -15.498 1.00 92.31 184 GLY A O 1
ATOM 1416 N N . GLU A 1 185 ? -0.691 -9.864 -16.798 1.00 93.62 185 GLU A N 1
ATOM 1417 C CA . GLU A 1 185 ? -0.204 -11.211 -16.446 1.00 93.62 185 GLU A CA 1
ATOM 1418 C C . GLU A 1 185 ? 1.210 -11.521 -16.971 1.00 93.62 185 GLU A C 1
ATOM 1420 O O . GLU A 1 185 ? 1.791 -12.548 -16.618 1.00 93.62 185 GLU A O 1
ATOM 1425 N N . LYS A 1 186 ? 1.735 -10.695 -17.884 1.00 91.94 186 LYS A N 1
ATOM 1426 C CA . LYS A 1 186 ? 3.081 -10.836 -18.457 1.00 91.94 186 LYS A CA 1
ATOM 1427 C C . LYS A 1 186 ? 4.131 -10.010 -17.720 1.00 91.94 186 LYS A C 1
ATOM 1429 O O . LYS A 1 186 ? 5.313 -10.211 -17.993 1.00 91.94 186 LYS A O 1
ATOM 1434 N N . LEU A 1 187 ? 3.704 -9.084 -16.863 1.00 90.00 187 LEU A N 1
ATOM 1435 C CA . LEU A 1 187 ? 4.565 -8.227 -16.051 1.00 90.00 187 LEU A CA 1
ATOM 1436 C C . LEU A 1 187 ? 4.933 -8.937 -14.748 1.00 90.00 187 LEU A C 1
ATOM 1438 O O . LEU A 1 187 ? 6.129 -8.865 -14.391 1.00 90.00 187 LEU A O 1
#

Radius of gyration: 20.1 Å; chains: 1; bounding box: 50×33×60 Å

Foldseek 3Di:
DPDPPPPDDDDPPDQPPDPAQAAEEEEEEADLLADDDQDCVVPNCVVVVVDRYHYHYFDFHGDCRQAPDFPPVVVVRHGRNRLVSVLVVLVVCLVCSVVSRHDQQRYEQEYEHLSLQSQQVLVVDPSNPSSHDHYYRHHDHCPPPSNDDPDPPVLVVLLVVLPDDDDPDDHPVNSVVSVVPDDPVSD

Secondary structure (DSSP, 8-state):
-----------TT-----SSPEEEEEEE--STTTS----HHHH--TTGGGSS-EEEEE----HHHHH-B-S-GGGT-BS-HHHHHHHHHHHHHHHHGGGGTEEEEEEEEEEETHHHHHHHHHHH-GGGTTS-SEEEEES--TTSTTSS---TTHHHHHHHHTT----TT--HHHHHHHHHTS-GGG-

Organism: Drosophila yakuba (NCBI:txid7245)